Protein AF-A0A0C4EI72-F1 (afdb_monomer_lite)

Radius of gyration: 30.19 Å; chains: 1; bounding box: 66×39×106 Å

pLDDT: mean 81.53, std 19.9, range [31.95, 97.56]

Secondary structure (DSSP, 8-state):
-HHHHHHHHHHHHHHHHHHHHHHHHHHHHHHHSGGGSHHHHHHHHHHHHHHHHHHIIIIIHHHT-S--HHHHHHHHHHHHHHHHHHHHHHHHHHHHHSPP-GGGGG--SPPHHHHHHHHHHHHHTTSHHHHHHHHHHH-TTTTSTT--------SS--------HHHHHHHHHHHHHHHHHHHHHHH----HHHHTT---HHHHHHHHHHHHHHHHHHHHHHHHTSHHHHHH-HHHHHHHHHHHHHHHHHHHGGGHHHHHHHHTT-SSS---SS-TTT---SSTTHHHHHHHHHHHHHHHHHHHHHHHHHHHHS---TT-HHHHHHHHHHHHHHHHHHH-SHHHHHHHTTT--THHHHHHH-

Foldseek 3Di:
DVVVLQVLLVVCVVVLVVVLVVLVVVLVVCLVPVLVCVLVLVVLLVVLVVCQVVCVVPPCVSNVHPDRSSVVSNVSSLVSNLVCLLVLLVVLLVLLVDFDDDPRLLALAADPNLVSLLVVLLSCLVPVVVNLVSDVVCDAPNSHPPPPPDPPPDDDDDPDDDQRSSLVSNVSSVVSNLSSLLSHLVNHFFDPVLNVLADDPLLRSLSSLLSQLNSLVVSQVSCVVGSVCVRNDPVVNVVSVVSNVVSLVSNCSLCVQLLCLLVVPPDDDDDPDDDLVPPPDPDDCPVVSVVSVVVSVVSNVSSVVSNLSSCLSHARDPPCVVVVVVSVVVSCVSNVVSQPDPVSCVVVCVVPVCVVVVVSND

Sequence (362 aa):
PIQIKAIYSQVISASLELLSETGQSVNSVIKRSLSSYIAVAFDTYAAISDQLSRFDEEVRRPAGRKENELGDLLHAFKGSCLRSLPEFIADCKTFGEKQPVGSETSNTMTSEMTIVVVEYLKMLCQHPDMVESLLVILGDGKWIFGAASTPKTSSVGTSNDEAPLLVKYLDDALSTLYAAIEARSKNLKLRSTVASAITSVTARNGVGAIYMLNNFTYIRRELLESAVLDIYGDQLGDQLNKRVRTCKVRYLEIWSPLISALMDAGGEEGKFGLGAVKSALPGQHAGAERRDVKDRFGRFNEAFEEVIQLHQAANLASNDPDLKDQLRDEIERMIMPTCSSPLSAFRIYPKFSFKYLTSRLS

Structure (mmCIF, N/CA/C/O backbone):
data_AF-A0A0C4EI72-F1
#
_entry.id   AF-A0A0C4EI72-F1
#
loop_
_atom_site.group_PDB
_atom_site.id
_atom_site.type_symbol
_atom_site.label_atom_id
_atom_site.label_alt_id
_atom_site.label_comp_id
_atom_site.label_asym_id
_atom_site.label_entity_id
_atom_site.label_seq_id
_atom_site.pdbx_PDB_ins_code
_atom_site.Cartn_x
_atom_site.Cartn_y
_atom_site.Cartn_z
_atom_site.occupancy
_atom_site.B_iso_or_equiv
_atom_site.auth_seq_id
_atom_site.auth_comp_id
_atom_site.auth_asym_id
_atom_site.auth_atom_id
_atom_site.pdbx_PDB_model_num
ATOM 1 N N . PRO A 1 1 ? -31.348 -7.776 49.413 1.00 63.22 1 PRO A N 1
ATOM 2 C CA . PRO A 1 1 ? -31.156 -7.209 48.050 1.00 63.22 1 PRO A CA 1
ATOM 3 C C . PRO A 1 1 ? -30.298 -5.929 48.018 1.00 63.22 1 PRO A C 1
ATOM 5 O O . PRO A 1 1 ? -29.282 -5.916 47.337 1.00 63.22 1 PRO A O 1
ATOM 8 N N . ILE A 1 2 ? -30.658 -4.885 48.781 1.00 69.62 2 ILE A N 1
ATOM 9 C CA . ILE A 1 2 ? -29.946 -3.586 48.782 1.00 69.62 2 ILE A CA 1
ATOM 10 C C . ILE A 1 2 ? -28.507 -3.708 49.320 1.00 69.62 2 ILE A C 1
ATOM 12 O O . ILE A 1 2 ? -27.585 -3.168 48.719 1.00 69.62 2 ILE A O 1
ATOM 16 N N . GLN A 1 3 ? -28.289 -4.485 50.389 1.00 80.00 3 GLN A N 1
ATOM 17 C CA . GLN A 1 3 ? -26.942 -4.728 50.932 1.00 80.00 3 GLN A CA 1
ATOM 18 C C . GLN A 1 3 ? -26.021 -5.485 49.962 1.00 80.00 3 GLN A C 1
ATOM 20 O O . GLN A 1 3 ? -24.866 -5.107 49.820 1.00 80.00 3 GLN A O 1
ATOM 25 N N . ILE A 1 4 ? -26.522 -6.505 49.251 1.00 86.25 4 ILE A N 1
ATOM 26 C CA . ILE A 1 4 ? -25.715 -7.289 48.293 1.00 86.25 4 ILE A CA 1
ATOM 27 C C . ILE A 1 4 ? -25.238 -6.402 47.138 1.00 86.25 4 ILE A C 1
ATOM 29 O O . ILE A 1 4 ? -24.074 -6.453 46.761 1.00 86.25 4 ILE A O 1
ATOM 33 N N . LYS A 1 5 ? -26.122 -5.541 46.626 1.00 90.31 5 LYS A N 1
ATOM 34 C CA . LYS A 1 5 ? -25.808 -4.569 45.575 1.00 90.31 5 LYS A CA 1
ATOM 35 C C . LYS A 1 5 ? -24.719 -3.577 45.997 1.00 90.31 5 LYS A C 1
ATOM 37 O O . LYS A 1 5 ? -23.787 -3.335 45.237 1.00 90.31 5 LYS A O 1
ATOM 42 N N . ALA A 1 6 ? -24.816 -3.042 47.215 1.00 89.19 6 ALA A N 1
ATOM 43 C CA . ALA A 1 6 ? -23.814 -2.130 47.763 1.00 89.19 6 ALA A CA 1
ATOM 44 C C . ALA A 1 6 ? -22.449 -2.816 47.953 1.00 89.19 6 ALA A C 1
ATOM 46 O O . ALA A 1 6 ? -21.430 -2.259 47.554 1.00 89.19 6 ALA A O 1
ATOM 47 N N . ILE A 1 7 ? -22.436 -4.043 48.491 1.00 92.69 7 ILE A N 1
ATOM 48 C CA . ILE A 1 7 ? -21.209 -4.835 48.666 1.00 92.69 7 ILE A CA 1
ATOM 49 C C . ILE A 1 7 ? -20.570 -5.141 47.308 1.00 92.69 7 ILE A C 1
ATOM 51 O O . ILE A 1 7 ? -19.381 -4.900 47.131 1.00 92.69 7 ILE A O 1
ATOM 55 N N . TYR A 1 8 ? -21.354 -5.615 46.334 1.00 93.38 8 TYR A N 1
ATOM 56 C CA . TYR A 1 8 ? -20.854 -5.903 44.989 1.00 93.38 8 TYR A CA 1
ATOM 57 C C . TYR A 1 8 ? -20.246 -4.657 44.339 1.00 93.38 8 TYR A C 1
ATOM 59 O O . TYR A 1 8 ? -19.106 -4.707 43.884 1.00 93.38 8 TYR A O 1
ATOM 67 N N . SER A 1 9 ? -20.950 -3.518 44.389 1.00 93.44 9 SER A N 1
ATOM 68 C CA . SER A 1 9 ? -20.426 -2.248 43.880 1.00 93.44 9 SER A CA 1
ATOM 69 C C . SER A 1 9 ? -19.122 -1.836 44.562 1.00 93.44 9 SER A C 1
ATOM 71 O O . SER A 1 9 ? -18.260 -1.284 43.893 1.00 93.44 9 SER A O 1
ATOM 73 N N . GLN A 1 10 ? -18.968 -2.064 45.867 1.00 93.81 10 GLN A N 1
ATOM 74 C CA . GLN A 1 10 ? -17.748 -1.707 46.591 1.00 93.81 10 GLN A CA 1
ATOM 75 C C . GLN A 1 10 ? -16.566 -2.609 46.211 1.00 93.81 10 GLN A C 1
ATOM 77 O O . GLN A 1 10 ? -15.451 -2.114 46.066 1.00 93.81 10 GLN A O 1
ATOM 82 N N . VAL A 1 11 ? -16.810 -3.909 46.019 1.00 94.88 11 VAL A N 1
ATOM 83 C CA . VAL A 1 11 ? -15.776 -4.893 45.656 1.00 94.88 11 VAL A CA 1
ATOM 84 C C . VAL A 1 11 ? -15.207 -4.624 44.263 1.00 94.88 11 VAL A C 1
ATOM 86 O O . VAL A 1 11 ? -13.996 -4.710 44.079 1.00 94.88 11 VAL A O 1
ATOM 89 N N . ILE A 1 12 ? -16.052 -4.275 43.289 1.00 95.12 12 ILE A N 1
ATOM 90 C CA . ILE A 1 12 ? -15.605 -4.093 41.899 1.00 95.12 12 ILE A CA 1
ATOM 91 C C . ILE A 1 12 ? -14.945 -2.732 41.631 1.00 95.12 12 ILE A C 1
ATOM 93 O O . ILE A 1 12 ? -14.213 -2.615 40.652 1.00 95.12 12 ILE A O 1
ATOM 97 N N . SER A 1 13 ? -15.177 -1.709 42.468 1.00 93.44 13 SER A N 1
ATOM 98 C CA . SER A 1 13 ? -14.735 -0.327 42.201 1.00 93.44 13 SER A CA 1
ATOM 99 C C . SER A 1 13 ? -13.238 -0.212 41.907 1.00 93.44 13 SER A C 1
ATOM 101 O O . SER A 1 13 ? -12.870 0.373 40.896 1.00 93.44 13 SER A O 1
ATOM 103 N N . ALA A 1 14 ? -12.379 -0.811 42.739 1.00 94.75 14 ALA A N 1
ATOM 104 C CA . ALA A 1 14 ? -10.926 -0.722 42.559 1.00 94.75 14 ALA A CA 1
ATOM 105 C C . ALA A 1 14 ? -10.455 -1.389 41.253 1.00 94.75 14 ALA A C 1
ATOM 107 O O . ALA A 1 14 ? -9.531 -0.915 40.598 1.00 94.75 14 ALA A O 1
ATOM 108 N N . SER A 1 15 ? -11.108 -2.480 40.842 1.00 95.31 15 SER A N 1
ATOM 109 C CA . SER A 1 15 ? -10.803 -3.151 39.576 1.00 95.31 15 SER A CA 1
ATOM 110 C C . SER A 1 15 ? -11.253 -2.329 38.364 1.00 95.31 15 SER A C 1
ATOM 112 O O . SER A 1 15 ? -10.548 -2.306 37.358 1.00 95.31 15 SER A O 1
ATOM 114 N N . LEU A 1 16 ? -12.396 -1.640 38.456 1.00 95.12 16 LEU A N 1
ATOM 115 C CA . LEU A 1 16 ? -12.892 -0.751 37.397 1.00 95.12 16 LEU A CA 1
ATOM 116 C C . LEU A 1 16 ? -12.039 0.514 37.246 1.00 95.12 16 LEU A C 1
ATOM 118 O O . LEU A 1 16 ? -11.793 0.959 36.124 1.00 95.12 16 LEU A O 1
ATOM 122 N N . GLU A 1 17 ? -11.556 1.065 38.358 1.00 95.56 17 GLU A N 1
ATOM 123 C CA . GLU A 1 17 ? -10.618 2.189 38.358 1.00 95.56 17 GLU A CA 1
ATOM 124 C C . GLU A 1 17 ? -9.307 1.793 37.669 1.00 95.56 17 GLU A C 1
ATOM 126 O O . GLU A 1 17 ? -8.912 2.430 36.693 1.00 95.56 17 GLU A O 1
ATOM 131 N N . LEU A 1 18 ? -8.714 0.658 38.059 1.00 96.88 18 LEU A N 1
ATOM 132 C CA . LEU A 1 18 ? -7.501 0.136 37.425 1.00 96.88 18 LEU A CA 1
ATOM 133 C C . LEU A 1 18 ? -7.687 -0.130 35.921 1.00 96.88 18 LEU A C 1
ATOM 135 O O . LEU A 1 18 ? -6.802 0.186 35.120 1.00 96.88 18 LEU A O 1
ATOM 139 N N . LEU A 1 19 ? -8.831 -0.701 35.522 1.00 95.62 19 LEU A N 1
ATOM 140 C CA . LEU A 1 19 ? -9.180 -0.915 34.114 1.00 95.62 19 LEU A CA 1
ATOM 141 C C . LEU A 1 19 ? -9.213 0.413 33.346 1.00 95.62 19 LEU A C 1
ATOM 143 O O . LEU A 1 19 ? -8.636 0.512 32.261 1.00 95.62 19 LEU A O 1
ATOM 147 N N . SER A 1 20 ? -9.854 1.433 33.918 1.00 95.88 20 SER A N 1
ATOM 148 C CA . SER A 1 20 ? -9.980 2.758 33.304 1.00 95.88 20 SER A CA 1
ATOM 149 C C . SER A 1 20 ? -8.624 3.437 33.153 1.00 95.88 20 SER A C 1
ATOM 151 O O . SER A 1 20 ? -8.284 3.896 32.062 1.00 95.88 20 SER A O 1
ATOM 153 N N . GLU A 1 21 ? -7.818 3.460 34.215 1.00 97.56 21 GLU A N 1
ATOM 154 C CA . GLU A 1 21 ? -6.479 4.055 34.204 1.00 97.56 21 GLU A CA 1
ATOM 155 C C . GLU A 1 21 ? -5.568 3.371 33.181 1.00 97.56 21 GLU A C 1
ATOM 157 O O . GLU A 1 21 ? -4.918 4.034 32.367 1.00 97.56 21 GLU A O 1
ATOM 162 N N . THR A 1 22 ? -5.571 2.035 33.167 1.00 97.00 22 THR A N 1
ATOM 163 C CA . THR A 1 22 ? -4.763 1.251 32.229 1.00 97.00 22 THR A CA 1
ATOM 164 C C . THR A 1 22 ? -5.207 1.500 30.791 1.00 97.00 22 THR A C 1
ATOM 166 O O . THR A 1 22 ? -4.376 1.803 29.934 1.00 97.00 22 THR A O 1
ATOM 169 N N . GLY A 1 23 ? -6.513 1.442 30.516 1.00 96.44 23 GLY A N 1
ATOM 170 C CA . GLY A 1 23 ? -7.059 1.669 29.180 1.00 96.44 23 GLY A CA 1
ATOM 171 C C . GLY A 1 23 ? -6.778 3.080 28.652 1.00 96.44 23 GLY A C 1
ATOM 172 O O . GLY A 1 23 ? -6.384 3.242 27.494 1.00 96.44 23 GLY A O 1
ATOM 173 N N . GLN A 1 24 ? -6.895 4.108 29.498 1.00 97.00 24 GLN A N 1
ATOM 174 C CA . GLN A 1 24 ? -6.555 5.485 29.121 1.00 97.00 24 GLN A CA 1
ATOM 175 C C . GLN A 1 24 ? -5.051 5.670 28.891 1.00 97.00 24 GLN A C 1
ATOM 177 O O . GLN A 1 24 ? -4.656 6.382 27.962 1.00 97.00 24 GLN A O 1
ATOM 182 N N . SER A 1 25 ? -4.206 5.013 29.690 1.00 97.06 25 SER A N 1
ATOM 183 C CA . SER A 1 25 ? -2.752 5.012 29.503 1.00 97.06 25 SER A CA 1
ATOM 184 C C . SER A 1 25 ? -2.364 4.379 28.163 1.00 97.06 25 SER A C 1
ATOM 186 O O . SER A 1 25 ? -1.662 5.006 27.364 1.00 97.06 25 SER A O 1
ATOM 188 N N . VAL A 1 26 ? -2.914 3.200 27.845 1.00 96.44 26 VAL A N 1
ATOM 189 C CA . VAL A 1 26 ? -2.708 2.521 26.553 1.00 96.44 26 VAL A CA 1
ATOM 190 C C . VAL A 1 26 ? -3.162 3.408 25.395 1.00 96.44 26 VAL A C 1
ATOM 192 O O . VAL A 1 26 ? -2.388 3.664 24.472 1.00 96.44 26 VAL A O 1
ATOM 195 N N . ASN A 1 27 ? -4.376 3.963 25.457 1.00 96.62 27 ASN A N 1
ATOM 196 C CA . ASN A 1 27 ? -4.874 4.847 24.405 1.00 96.62 27 ASN A CA 1
ATOM 197 C C . ASN A 1 27 ? -4.012 6.117 24.254 1.00 96.62 27 ASN A C 1
ATOM 199 O O . ASN A 1 27 ? -3.856 6.638 23.152 1.00 96.62 27 ASN A O 1
ATOM 203 N N . SER A 1 28 ? -3.414 6.616 25.338 1.00 96.62 28 SER A N 1
ATOM 204 C CA . SER A 1 28 ? -2.495 7.760 25.291 1.00 96.62 28 SER A CA 1
ATOM 205 C C . SER A 1 28 ? -1.182 7.430 24.577 1.00 96.62 28 SER A C 1
ATOM 207 O O . SER A 1 28 ? -0.671 8.267 23.830 1.00 96.62 28 SER A O 1
ATOM 209 N N . VAL A 1 29 ? -0.654 6.213 24.755 1.00 96.19 29 VAL A N 1
ATOM 210 C CA . VAL A 1 29 ? 0.512 5.719 24.001 1.00 96.19 29 VAL A CA 1
ATOM 211 C C . VAL A 1 29 ? 0.168 5.587 22.518 1.00 96.19 29 VAL A C 1
ATOM 213 O O . VAL A 1 29 ? 0.905 6.102 21.679 1.00 96.19 29 VAL A O 1
ATOM 216 N N . ILE A 1 30 ? -0.990 4.998 22.200 1.00 94.88 30 ILE A N 1
ATOM 217 C CA . ILE A 1 30 ? -1.482 4.868 20.821 1.00 94.88 30 ILE A CA 1
ATOM 218 C C . ILE A 1 30 ? -1.600 6.241 20.159 1.00 94.88 30 ILE A C 1
ATOM 220 O O . ILE A 1 30 ? -1.058 6.456 19.083 1.00 94.88 30 ILE A O 1
ATOM 224 N N . LYS A 1 31 ? -2.240 7.213 20.818 1.00 94.00 31 LYS A N 1
ATOM 225 C CA . LYS A 1 31 ? -2.406 8.575 20.283 1.00 94.00 31 LYS A CA 1
ATOM 226 C C . LYS A 1 31 ? -1.080 9.265 19.958 1.00 94.00 31 LYS A C 1
ATOM 228 O O . LYS A 1 31 ? -1.050 10.091 19.053 1.00 94.00 31 LYS A O 1
ATOM 233 N N . ARG A 1 32 ? -0.003 8.955 20.686 1.00 93.19 32 ARG A N 1
ATOM 234 C CA . ARG A 1 32 ? 1.326 9.545 20.461 1.00 93.19 32 ARG A CA 1
ATOM 235 C C . ARG A 1 32 ? 2.029 8.971 19.229 1.00 93.19 32 ARG A C 1
ATOM 237 O O . ARG A 1 32 ? 2.873 9.646 18.647 1.00 93.19 32 ARG A O 1
ATOM 244 N N . SER A 1 33 ? 1.710 7.738 18.848 1.00 89.38 33 SER A N 1
ATOM 245 C CA . SER A 1 33 ? 2.351 7.029 17.736 1.00 89.38 33 SER A CA 1
ATOM 246 C C . SER A 1 33 ? 1.322 6.181 16.995 1.00 89.38 33 SER A C 1
ATOM 248 O O . SER A 1 33 ? 1.415 4.955 16.951 1.00 89.38 33 SER A O 1
ATOM 250 N N . LEU A 1 34 ? 0.307 6.858 16.449 1.00 87.12 34 LEU A N 1
ATOM 251 C CA . LEU A 1 34 ? -0.902 6.213 15.942 1.00 87.12 34 LEU A CA 1
ATOM 252 C C . LEU A 1 34 ? -0.605 5.223 14.820 1.00 87.12 34 LEU A C 1
ATOM 254 O O . LEU A 1 34 ? -1.074 4.096 14.887 1.00 87.12 34 LEU A O 1
ATOM 258 N N . SER A 1 35 ? 0.231 5.601 13.854 1.00 82.81 35 SER A N 1
ATOM 259 C CA . SER A 1 35 ? 0.625 4.737 12.735 1.00 82.81 35 SER A CA 1
ATOM 260 C C . SER A 1 35 ? 1.327 3.448 13.176 1.00 82.81 35 SER A C 1
ATOM 262 O O . SER A 1 35 ? 1.166 2.418 12.530 1.00 82.81 35 SER A O 1
ATOM 264 N N . SER A 1 36 ? 2.054 3.466 14.298 1.00 87.12 36 SER A N 1
ATOM 265 C CA . SER A 1 36 ? 2.764 2.291 14.824 1.00 87.12 36 SER A CA 1
ATOM 266 C C . SER A 1 36 ? 1.874 1.355 15.642 1.00 87.12 36 SER A C 1
ATOM 268 O O . SER A 1 36 ? 2.161 0.166 15.730 1.00 87.12 36 SER A O 1
ATOM 270 N N . TYR A 1 37 ? 0.806 1.879 16.249 1.00 90.62 37 TYR A N 1
ATOM 271 C CA . TYR A 1 37 ? -0.080 1.118 17.138 1.00 90.62 37 TYR A CA 1
ATOM 272 C C . TYR A 1 37 ? -1.526 1.062 16.638 1.00 90.62 37 TYR A C 1
ATOM 274 O O . TYR A 1 37 ? -2.446 0.799 17.411 1.00 90.62 37 TYR A O 1
ATOM 282 N N . ILE A 1 38 ? -1.734 1.309 15.344 1.00 90.88 38 ILE A N 1
ATOM 283 C CA . ILE A 1 38 ? -3.061 1.370 14.734 1.00 90.88 38 ILE A CA 1
ATOM 284 C C . ILE A 1 38 ? -3.798 0.037 14.867 1.00 90.88 38 ILE A C 1
ATOM 286 O O . ILE A 1 38 ? -4.928 0.031 15.337 1.00 90.88 38 ILE A O 1
ATOM 290 N N . ALA A 1 39 ? -3.136 -1.089 14.580 1.00 89.94 39 ALA A N 1
ATOM 291 C CA . ALA A 1 39 ? -3.724 -2.422 14.724 1.00 89.94 39 ALA A CA 1
ATOM 292 C C . ALA A 1 39 ? -4.209 -2.666 16.162 1.00 89.94 39 ALA A C 1
ATOM 294 O O . ALA A 1 39 ? -5.368 -2.993 16.379 1.00 89.94 39 ALA A O 1
ATOM 295 N N . VAL A 1 40 ? -3.372 -2.339 17.156 1.00 92.56 40 VAL A N 1
ATOM 296 C CA . VAL A 1 40 ? -3.733 -2.447 18.579 1.00 92.56 40 VAL A CA 1
ATOM 297 C C . VAL A 1 40 ? -4.956 -1.590 18.917 1.00 92.56 40 VAL A C 1
ATOM 299 O O . VAL A 1 40 ? -5.783 -1.995 19.732 1.00 92.56 40 VAL A O 1
ATOM 302 N N . ALA A 1 41 ? -5.098 -0.411 18.304 1.00 94.06 41 ALA A N 1
ATOM 303 C CA . ALA A 1 41 ? -6.255 0.455 18.513 1.00 94.06 41 ALA A CA 1
ATOM 304 C C . ALA A 1 41 ? -7.557 -0.192 18.016 1.00 94.06 41 ALA A C 1
ATOM 306 O O . ALA A 1 41 ? -8.549 -0.167 18.746 1.00 94.06 41 ALA A O 1
ATOM 307 N N . PHE A 1 42 ? -7.538 -0.773 16.811 1.00 94.31 42 PHE A N 1
ATOM 308 C CA . PHE A 1 42 ? -8.688 -1.454 16.210 1.00 94.31 42 PHE A CA 1
ATOM 309 C C . PHE A 1 42 ? -9.029 -2.745 16.962 1.00 94.31 42 PHE A C 1
ATOM 311 O O . PHE A 1 42 ? -10.183 -2.912 17.349 1.00 94.31 42 PHE A O 1
ATOM 318 N N . ASP A 1 43 ? -8.037 -3.581 17.278 1.00 93.12 43 ASP A N 1
ATOM 319 C CA . ASP A 1 43 ? -8.231 -4.823 18.039 1.00 93.12 43 ASP A CA 1
ATOM 320 C C . ASP A 1 43 ? -8.814 -4.542 19.429 1.00 93.12 43 ASP A C 1
ATOM 322 O O . ASP A 1 43 ? -9.747 -5.205 19.881 1.00 93.12 43 ASP A O 1
ATOM 326 N N . THR A 1 44 ? -8.301 -3.511 20.114 1.00 94.31 44 THR A N 1
ATOM 327 C CA . THR A 1 44 ? -8.809 -3.119 21.436 1.00 94.31 44 THR A CA 1
ATOM 328 C C . THR A 1 44 ? -10.222 -2.547 21.336 1.00 94.31 44 THR A C 1
ATOM 330 O O . THR A 1 44 ? -11.065 -2.847 22.180 1.00 94.31 44 THR A O 1
ATOM 333 N N . TYR A 1 45 ? -10.514 -1.740 20.311 1.00 95.75 45 TYR A N 1
ATOM 334 C CA . TYR A 1 45 ? -11.859 -1.217 20.073 1.00 95.75 45 TYR A CA 1
ATOM 335 C C . TYR A 1 45 ? -12.865 -2.348 19.806 1.00 95.75 45 TYR A C 1
ATOM 337 O O . TYR A 1 45 ? -13.924 -2.364 20.437 1.00 95.75 45 TYR A O 1
ATOM 345 N N . ALA A 1 46 ? -12.508 -3.317 18.957 1.00 93.12 46 ALA A N 1
ATOM 346 C CA . ALA A 1 46 ? -13.315 -4.501 18.670 1.00 93.12 46 ALA A CA 1
ATOM 347 C C . ALA A 1 46 ? -13.567 -5.325 19.943 1.00 93.12 46 ALA A C 1
ATOM 349 O O . ALA A 1 46 ? -14.716 -5.564 20.315 1.00 93.12 46 ALA A O 1
ATOM 350 N N . ALA A 1 47 ? -12.505 -5.658 20.683 1.00 93.69 47 ALA A N 1
ATOM 351 C CA . ALA A 1 47 ? -12.601 -6.449 21.907 1.00 93.69 47 ALA A CA 1
ATOM 352 C C . ALA A 1 47 ? -13.472 -5.780 22.984 1.00 93.69 47 ALA A C 1
ATOM 354 O O . ALA A 1 47 ? -14.268 -6.447 23.644 1.00 93.69 47 ALA A O 1
ATOM 355 N N . ILE A 1 48 ? -13.352 -4.459 23.167 1.00 95.00 48 ILE A N 1
ATOM 356 C CA . ILE A 1 48 ? -14.198 -3.708 24.106 1.00 95.00 48 ILE A CA 1
ATOM 357 C C . ILE A 1 48 ? -15.656 -3.693 23.627 1.00 95.00 48 ILE A C 1
ATOM 359 O O . ILE A 1 48 ? -16.565 -3.854 24.444 1.00 95.00 48 ILE A O 1
ATOM 363 N N . SER A 1 49 ? -15.885 -3.506 22.323 1.00 94.25 49 SER A N 1
ATOM 364 C CA . SER A 1 49 ? -17.226 -3.471 21.730 1.00 94.25 49 SER A CA 1
ATOM 365 C C . SER A 1 49 ? -17.985 -4.777 21.975 1.00 94.25 49 SER A C 1
ATOM 367 O O . SER A 1 49 ? -19.132 -4.745 22.424 1.00 94.25 49 SER A O 1
ATOM 369 N N . ASP A 1 50 ? -17.321 -5.917 21.783 1.00 94.12 50 ASP A N 1
ATOM 370 C CA . ASP A 1 50 ? -17.914 -7.248 21.961 1.00 94.12 50 ASP A CA 1
ATOM 371 C C . ASP A 1 50 ? -18.291 -7.552 23.417 1.00 94.12 50 ASP A C 1
ATOM 373 O O . ASP A 1 50 ? -19.243 -8.286 23.685 1.00 94.12 50 ASP A O 1
ATOM 377 N N . GLN A 1 51 ? -17.567 -6.977 24.382 1.00 95.25 51 GLN A N 1
ATOM 378 C CA . GLN A 1 51 ? -17.826 -7.187 25.810 1.00 95.25 51 GLN A CA 1
ATOM 379 C C . GLN A 1 51 ? -18.812 -6.174 26.409 1.00 95.25 51 GLN A C 1
ATOM 381 O O . GLN A 1 51 ? -19.213 -6.324 27.565 1.00 95.25 51 GLN A O 1
ATOM 386 N N . LEU A 1 52 ? -19.225 -5.149 25.655 1.00 94.38 52 LEU A N 1
ATOM 387 C CA . LEU A 1 52 ? -19.996 -4.025 26.189 1.00 94.38 52 LEU A CA 1
ATOM 388 C C . LEU A 1 52 ? -21.364 -4.450 26.749 1.00 94.38 52 LEU A C 1
ATOM 390 O O . LEU A 1 52 ? -21.758 -4.001 27.826 1.00 94.38 52 LEU A O 1
ATOM 394 N N . SER A 1 53 ? -22.079 -5.328 26.039 1.00 95.25 53 SER A N 1
ATOM 395 C CA . SER A 1 53 ? -23.394 -5.835 26.464 1.00 95.25 53 SER A CA 1
ATOM 396 C C . SER A 1 53 ? -23.288 -6.639 27.759 1.00 95.25 53 SER A C 1
ATOM 398 O O . SER A 1 53 ? -24.016 -6.389 28.720 1.00 95.25 53 SER A O 1
ATOM 400 N N . ARG A 1 54 ? -22.313 -7.547 27.813 1.00 95.88 54 ARG A N 1
ATOM 401 C CA . ARG A 1 54 ? -22.049 -8.397 28.968 1.00 95.88 54 ARG A CA 1
ATOM 402 C C . ARG A 1 54 ? -21.611 -7.587 30.186 1.00 95.88 54 ARG A C 1
ATOM 404 O O . ARG A 1 54 ? -22.090 -7.831 31.289 1.00 95.88 54 ARG A O 1
ATOM 411 N N . PHE A 1 55 ? -20.758 -6.582 29.994 1.00 95.88 55 PHE A N 1
ATOM 412 C CA . PHE A 1 55 ? -20.376 -5.650 31.056 1.00 95.88 55 PHE A CA 1
ATOM 413 C C . PHE A 1 55 ? -21.588 -4.893 31.614 1.00 95.88 55 PHE A C 1
ATOM 415 O O . PHE A 1 55 ? -21.719 -4.728 32.830 1.00 95.88 55 PHE A O 1
ATOM 422 N N . ASP A 1 56 ? -22.506 -4.462 30.746 1.00 94.69 56 ASP A N 1
ATOM 423 C CA . ASP A 1 56 ? -23.718 -3.774 31.177 1.00 94.69 56 ASP A CA 1
ATOM 424 C C . ASP A 1 56 ? -24.613 -4.672 32.052 1.00 94.69 56 ASP A C 1
ATOM 426 O O . ASP A 1 56 ? -25.087 -4.251 33.112 1.00 94.69 56 ASP A O 1
ATOM 430 N N . GLU A 1 57 ? -24.815 -5.919 31.630 1.00 95.31 57 GLU A N 1
ATOM 431 C CA . GLU A 1 57 ? -25.697 -6.883 32.295 1.00 95.31 57 GLU A CA 1
ATOM 432 C C . GLU A 1 57 ? -25.107 -7.493 33.567 1.00 95.31 57 GLU A C 1
ATOM 434 O O . GLU A 1 57 ? -25.833 -7.649 34.549 1.00 95.31 57 GLU A O 1
ATOM 439 N N . GLU A 1 58 ? -23.813 -7.816 33.569 1.00 94.12 58 GLU A N 1
ATOM 440 C CA . GLU A 1 58 ? -23.162 -8.541 34.665 1.00 94.12 58 GLU A CA 1
ATOM 441 C C . GLU A 1 58 ? -22.494 -7.611 35.685 1.00 94.12 58 GLU A C 1
ATOM 443 O O . GLU A 1 58 ? -22.400 -7.970 36.857 1.00 94.12 58 GLU A O 1
ATOM 448 N N . VAL A 1 59 ? -22.066 -6.411 35.277 1.00 94.12 59 VAL A N 1
ATOM 449 C CA . VAL A 1 59 ? -21.259 -5.517 36.124 1.00 94.12 59 VAL A CA 1
ATOM 450 C C . VAL A 1 59 ? -22.007 -4.225 36.448 1.00 94.12 59 VAL A C 1
ATOM 452 O O . VAL A 1 59 ? -22.319 -3.963 37.615 1.00 94.12 59 VAL A O 1
ATOM 455 N N . ARG A 1 60 ? -22.358 -3.421 35.434 1.00 93.75 60 ARG A N 1
ATOM 456 C CA . ARG A 1 60 ? -22.901 -2.065 35.641 1.00 93.75 60 ARG A CA 1
ATOM 457 C C . ARG A 1 60 ? -24.288 -2.075 36.286 1.00 93.75 60 ARG A C 1
ATOM 459 O O . ARG A 1 60 ? -24.487 -1.461 37.343 1.00 93.75 60 ARG A O 1
ATOM 466 N N . ARG A 1 61 ? -25.259 -2.773 35.679 1.00 92.88 61 ARG A N 1
ATOM 467 C CA . ARG A 1 61 ? -26.646 -2.827 36.183 1.00 92.88 61 ARG A CA 1
ATOM 468 C C . ARG A 1 61 ? -26.740 -3.504 37.559 1.00 92.88 61 ARG A C 1
ATOM 470 O O . ARG A 1 61 ? -27.402 -2.921 38.428 1.00 92.88 61 ARG A O 1
ATOM 477 N N . PRO A 1 62 ? -26.075 -4.651 37.824 1.00 92.62 62 PRO A N 1
ATOM 478 C CA . PRO A 1 62 ? -26.128 -5.301 39.134 1.00 92.62 62 PRO A CA 1
ATOM 479 C C . PRO A 1 62 ? -25.497 -4.465 40.246 1.00 92.62 62 PRO A C 1
ATOM 481 O O . PRO A 1 62 ? -26.061 -4.404 41.338 1.00 92.62 62 PRO A O 1
ATOM 484 N N . ALA A 1 63 ? -24.404 -3.744 39.968 1.00 92.12 63 ALA A N 1
ATOM 485 C CA . ALA A 1 63 ? -23.813 -2.793 40.912 1.00 92.12 63 ALA A CA 1
ATOM 486 C C . ALA A 1 63 ? -24.666 -1.524 41.100 1.00 92.12 63 ALA A C 1
ATOM 488 O O . ALA A 1 63 ? -24.569 -0.842 42.117 1.00 92.12 63 ALA A O 1
ATOM 489 N N . GLY A 1 64 ? -25.555 -1.211 40.150 1.00 90.19 64 GLY A N 1
ATOM 490 C CA . GLY A 1 64 ? -26.342 0.027 40.136 1.00 90.19 64 GLY A CA 1
ATOM 491 C C . GLY A 1 64 ? -25.516 1.278 39.927 1.00 90.19 64 GLY A C 1
ATOM 492 O O . GLY A 1 64 ? -25.933 2.349 40.371 1.00 90.19 64 GLY A O 1
ATOM 493 N N . ARG A 1 65 ? -24.360 1.129 39.285 1.00 89.50 65 ARG A N 1
ATOM 494 C CA . ARG A 1 65 ? -23.506 2.245 38.906 1.00 89.50 65 ARG A CA 1
ATOM 495 C C . ARG A 1 65 ? -24.136 2.972 37.720 1.00 89.50 65 ARG A C 1
ATOM 497 O O . ARG A 1 65 ? -24.770 2.362 36.858 1.00 89.50 65 ARG A O 1
ATOM 504 N N . LYS A 1 66 ? -23.987 4.296 37.704 1.00 89.12 66 LYS A N 1
ATOM 505 C CA . LYS A 1 66 ? -24.355 5.126 36.546 1.00 89.12 66 LYS A CA 1
ATOM 506 C C . LYS A 1 66 ? -23.211 5.214 35.542 1.00 89.12 66 LYS A C 1
ATOM 508 O O . LYS A 1 66 ? -23.476 5.243 34.344 1.00 89.12 66 LYS A O 1
ATOM 513 N N . GLU A 1 67 ? -21.985 5.247 36.056 1.00 91.50 67 GLU A N 1
ATOM 514 C CA . GLU A 1 67 ? -20.735 5.246 35.297 1.00 91.50 67 GLU A CA 1
ATOM 515 C C . GLU A 1 67 ? -20.649 4.008 34.397 1.00 91.50 67 GLU A C 1
ATOM 517 O O . GLU A 1 67 ? -21.137 2.932 34.753 1.00 91.50 67 GLU A O 1
ATOM 522 N N . ASN A 1 68 ? -20.092 4.198 33.202 1.00 92.88 68 ASN A N 1
ATOM 523 C CA . ASN A 1 68 ? -19.863 3.143 32.226 1.00 92.88 68 ASN A CA 1
ATOM 524 C C . ASN A 1 68 ? -18.419 3.239 31.738 1.00 92.88 68 ASN A C 1
ATOM 526 O O . ASN A 1 68 ? -18.148 3.685 30.626 1.00 92.88 68 ASN A O 1
ATOM 530 N N . GLU A 1 69 ? -17.505 2.810 32.596 1.00 94.31 69 GLU A N 1
ATOM 531 C CA . GLU A 1 69 ? -16.061 2.895 32.401 1.00 94.31 69 GLU A CA 1
ATOM 532 C C . GLU A 1 69 ? -15.631 2.224 31.088 1.00 94.31 69 GLU A C 1
ATOM 534 O O . GLU A 1 69 ? -14.832 2.768 30.323 1.00 94.31 69 GLU A O 1
ATOM 539 N N . LEU A 1 70 ? -16.221 1.063 30.778 1.00 95.25 70 LEU A N 1
ATOM 540 C CA . LEU A 1 70 ? -15.949 0.341 29.538 1.00 95.25 70 LEU A CA 1
ATOM 541 C C . LEU A 1 70 ? -16.476 1.097 28.306 1.00 95.25 70 LEU A C 1
ATOM 543 O O . LEU A 1 70 ? -15.807 1.135 27.274 1.00 95.25 70 LEU A O 1
ATOM 547 N N . GLY A 1 71 ? -17.639 1.744 28.416 1.00 96.38 71 GLY A N 1
ATOM 548 C CA . GLY A 1 71 ? -18.183 2.617 27.372 1.00 96.38 71 GLY A CA 1
ATOM 549 C C . GLY A 1 71 ? -17.348 3.879 27.141 1.00 96.38 71 GLY A C 1
ATOM 550 O O . GLY A 1 71 ? -17.147 4.279 25.992 1.00 96.38 71 GLY A O 1
ATOM 551 N N . ASP A 1 72 ? -16.805 4.472 28.203 1.00 96.00 72 ASP A N 1
ATOM 552 C CA . ASP A 1 72 ? -15.915 5.632 28.113 1.00 96.00 72 ASP A CA 1
ATOM 553 C C . ASP A 1 72 ? -14.589 5.260 27.430 1.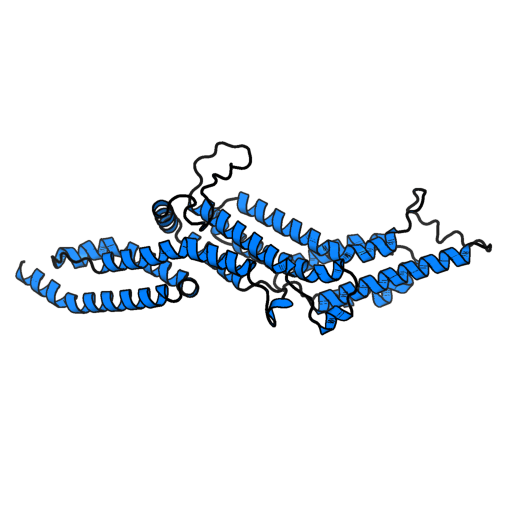00 96.00 72 ASP A C 1
ATOM 555 O O . ASP A 1 72 ? -14.103 5.992 26.559 1.00 96.00 72 ASP A O 1
ATOM 559 N N . LEU A 1 73 ? -14.030 4.087 27.756 1.00 96.88 73 LEU A N 1
ATOM 560 C CA . LEU A 1 73 ? -12.878 3.527 27.048 1.00 96.88 73 LEU A CA 1
ATOM 561 C C . LEU A 1 73 ? -13.207 3.255 25.577 1.00 96.88 73 LEU A C 1
ATOM 563 O O . LEU A 1 73 ? -12.460 3.703 24.706 1.00 96.88 73 LEU A O 1
ATOM 567 N N . LEU A 1 74 ? -14.339 2.608 25.282 1.00 96.88 74 LEU A N 1
ATOM 568 C CA . LEU A 1 74 ? -14.790 2.357 23.910 1.00 96.88 74 LEU A CA 1
ATOM 569 C C . LEU A 1 74 ? -14.826 3.657 23.098 1.00 96.88 74 LEU A C 1
ATOM 571 O O . LEU A 1 74 ? -14.284 3.719 21.994 1.00 96.88 74 LEU A O 1
ATOM 575 N N . HIS A 1 75 ? -15.407 4.721 23.658 1.00 96.62 75 HIS A N 1
ATOM 576 C CA . HIS A 1 75 ? -15.453 6.036 23.023 1.00 96.62 75 HIS A CA 1
ATOM 577 C C . HIS A 1 75 ? -14.048 6.629 22.813 1.00 96.62 75 HIS A C 1
ATOM 579 O O . HIS A 1 75 ? -13.753 7.211 21.764 1.00 96.62 75 HIS A O 1
ATOM 585 N N . ALA A 1 76 ? -13.148 6.456 23.781 1.00 96.56 76 ALA A N 1
ATOM 586 C CA . ALA A 1 76 ? -11.778 6.943 23.690 1.00 96.56 76 ALA A CA 1
ATOM 587 C C . ALA A 1 76 ? -10.964 6.233 22.589 1.00 96.56 76 ALA A C 1
ATOM 589 O O . ALA A 1 76 ? -10.202 6.906 21.886 1.00 96.56 76 ALA A O 1
ATOM 590 N N . PHE A 1 77 ? -11.120 4.914 22.425 1.00 96.75 77 PHE A N 1
ATOM 591 C CA . PHE A 1 77 ? -10.477 4.131 21.358 1.00 96.75 77 PHE A CA 1
ATOM 592 C C . PHE A 1 77 ? -11.123 4.383 19.992 1.00 96.75 77 PHE A C 1
ATOM 594 O O . PHE A 1 77 ? -10.407 4.558 19.005 1.00 96.75 77 PHE A O 1
ATOM 601 N N . LYS A 1 78 ? -12.453 4.537 19.941 1.00 96.56 78 LYS A N 1
ATOM 602 C CA . LYS A 1 78 ? -13.184 4.969 18.740 1.00 96.56 78 LYS A CA 1
ATOM 603 C C . LYS A 1 78 ? -12.615 6.267 18.170 1.00 96.56 78 LYS A C 1
ATOM 605 O O . LYS A 1 78 ? -12.377 6.368 16.971 1.00 96.56 78 LYS A O 1
ATOM 610 N N . GLY A 1 79 ? -12.337 7.248 19.033 1.00 95.38 79 GLY A N 1
ATOM 611 C CA . GLY A 1 79 ? -11.717 8.511 18.627 1.00 95.38 79 GLY A CA 1
ATOM 612 C C . GLY A 1 79 ? -10.294 8.364 18.072 1.00 95.38 79 GLY A C 1
ATOM 613 O O . GLY A 1 79 ? -9.869 9.192 17.269 1.00 95.38 79 GLY A O 1
ATOM 614 N N . SER A 1 80 ? -9.544 7.338 18.482 1.00 95.44 80 SER A N 1
ATOM 615 C CA . SER A 1 80 ? -8.230 7.019 17.904 1.00 95.44 80 SER A CA 1
ATOM 616 C C . SER A 1 80 ? -8.365 6.317 16.552 1.00 95.44 80 SER A C 1
ATOM 618 O O . SER A 1 80 ? -7.689 6.724 15.611 1.00 95.44 80 SER A O 1
ATOM 620 N N . CYS A 1 81 ? -9.297 5.369 16.414 1.00 95.62 81 CYS A N 1
ATOM 621 C CA . CYS A 1 81 ? -9.579 4.698 15.140 1.00 95.62 81 CYS A CA 1
ATOM 622 C C . CYS A 1 81 ? -10.064 5.698 14.074 1.00 95.62 81 CYS A C 1
ATOM 624 O O . CYS A 1 81 ? -9.496 5.759 12.986 1.00 95.62 81 CYS A O 1
ATOM 626 N N . LEU A 1 82 ? -11.029 6.567 14.409 1.00 95.31 82 LEU A N 1
ATOM 627 C CA . LEU A 1 82 ? -11.550 7.596 13.494 1.00 95.31 82 LEU A CA 1
ATOM 628 C C . LEU A 1 82 ? -10.467 8.546 12.982 1.00 95.31 82 LEU A C 1
ATOM 630 O O . LEU A 1 82 ? -10.468 8.906 11.810 1.00 95.31 82 LEU A O 1
ATOM 634 N N . ARG A 1 83 ? -9.544 8.955 13.858 1.00 94.06 83 ARG A N 1
ATOM 635 C CA . ARG A 1 83 ? -8.435 9.845 13.492 1.00 94.06 83 ARG A CA 1
ATOM 636 C C . ARG A 1 83 ? -7.413 9.149 12.597 1.00 94.06 83 ARG A C 1
ATOM 638 O O . ARG A 1 83 ? -6.833 9.780 11.722 1.00 94.06 83 ARG A O 1
ATOM 645 N N . SER A 1 84 ? -7.219 7.852 12.810 1.00 93.75 84 SER A N 1
ATOM 646 C CA . SER A 1 84 ? -6.217 7.070 12.095 1.00 93.75 84 SER A CA 1
ATOM 647 C C . SER A 1 84 ? -6.535 6.892 10.611 1.00 93.75 84 SER A C 1
ATOM 649 O O . SER A 1 84 ? -5.625 6.959 9.793 1.00 93.75 84 SER A O 1
ATOM 651 N N . LEU A 1 85 ? -7.821 6.768 10.254 1.00 94.94 85 LEU A N 1
ATOM 652 C CA . LEU A 1 85 ? -8.274 6.584 8.873 1.00 94.94 85 LEU A CA 1
ATOM 653 C C . LEU A 1 85 ? -7.729 7.675 7.923 1.00 94.94 85 LEU A C 1
ATOM 655 O O . LEU A 1 85 ? -7.089 7.323 6.928 1.00 94.94 85 LEU A O 1
ATOM 659 N N . PRO A 1 86 ? -7.923 8.981 8.192 1.00 94.25 86 PRO A N 1
ATOM 660 C CA . PRO A 1 86 ? -7.387 10.030 7.331 1.00 94.25 86 PRO A CA 1
ATOM 661 C C . PRO A 1 86 ? -5.894 10.320 7.543 1.00 94.25 86 PRO A C 1
ATOM 663 O O . PRO A 1 86 ? -5.201 10.664 6.583 1.00 94.25 86 PRO A O 1
ATOM 666 N N . GLU A 1 87 ? -5.370 10.181 8.768 1.00 92.44 87 GLU A N 1
ATOM 667 C CA . GLU A 1 87 ? -3.936 10.379 9.041 1.00 92.44 87 GLU A CA 1
ATOM 668 C C . GLU A 1 87 ? -3.079 9.377 8.263 1.00 92.44 87 GLU A C 1
ATOM 670 O O . GLU A 1 87 ? -2.066 9.758 7.683 1.00 92.44 87 GLU A O 1
ATOM 675 N N . PHE A 1 88 ? -3.527 8.127 8.150 1.00 92.81 88 PHE A N 1
ATOM 676 C CA . PHE A 1 88 ? -2.798 7.090 7.429 1.00 92.81 88 PHE A CA 1
ATOM 677 C C . PHE A 1 88 ? -2.641 7.400 5.930 1.00 92.81 88 PHE A C 1
ATOM 679 O O . PHE A 1 88 ? -1.560 7.243 5.357 1.00 92.81 88 PHE A O 1
ATOM 686 N N . ILE A 1 89 ? -3.697 7.914 5.289 1.00 94.62 89 ILE A N 1
ATOM 687 C CA . ILE A 1 89 ? -3.636 8.362 3.888 1.00 94.62 89 ILE A CA 1
ATOM 688 C C . ILE A 1 89 ? -2.692 9.567 3.752 1.00 94.62 89 ILE A C 1
ATOM 690 O O . ILE A 1 89 ? -1.895 9.632 2.811 1.00 94.62 89 ILE A O 1
ATOM 694 N N . ALA A 1 90 ? -2.740 10.511 4.695 1.00 93.31 90 ALA A N 1
ATOM 695 C CA . ALA A 1 90 ? -1.850 11.670 4.698 1.00 93.31 90 ALA A CA 1
ATOM 696 C C . ALA A 1 90 ? -0.371 11.276 4.874 1.00 93.31 90 ALA A C 1
ATOM 698 O O . ALA A 1 90 ? 0.494 11.817 4.177 1.00 93.31 90 ALA A O 1
ATOM 699 N N . ASP A 1 91 ? -0.076 10.304 5.737 1.00 92.25 91 ASP A N 1
ATOM 700 C CA . ASP A 1 91 ? 1.267 9.750 5.933 1.00 92.25 91 ASP A CA 1
ATOM 701 C C . ASP A 1 91 ? 1.778 9.067 4.659 1.00 92.25 91 ASP A C 1
ATOM 703 O O . ASP A 1 91 ? 2.914 9.305 4.233 1.00 92.25 91 ASP A O 1
ATOM 707 N N . CYS A 1 92 ? 0.923 8.285 3.995 1.00 94.12 92 CYS A N 1
ATOM 708 C CA . CYS A 1 92 ? 1.237 7.644 2.720 1.00 94.12 92 CYS A CA 1
ATOM 709 C C . CYS A 1 92 ? 1.551 8.678 1.622 1.00 94.12 92 CYS A C 1
ATOM 711 O O . CYS A 1 92 ? 2.557 8.575 0.913 1.00 94.12 92 CYS A O 1
ATOM 713 N N . LYS A 1 93 ? 0.743 9.739 1.526 1.00 94.12 93 LYS A N 1
ATOM 714 C CA . LYS A 1 93 ? 0.989 10.853 0.602 1.00 94.12 93 LYS A CA 1
ATOM 715 C C . LYS A 1 93 ? 2.314 11.556 0.906 1.00 94.12 93 LYS A C 1
ATOM 717 O O . LYS A 1 93 ? 3.130 11.762 0.007 1.00 94.12 93 LYS A O 1
ATOM 722 N N . THR A 1 94 ? 2.561 11.857 2.179 1.00 93.62 94 THR A N 1
ATOM 723 C CA . THR A 1 94 ? 3.798 12.495 2.651 1.00 93.62 94 THR A CA 1
ATOM 724 C C . THR A 1 94 ? 5.024 11.636 2.340 1.00 93.62 94 THR A C 1
ATOM 726 O O . THR A 1 94 ? 6.084 12.160 1.993 1.00 93.62 94 THR A O 1
ATOM 729 N N . PHE A 1 95 ? 4.906 10.307 2.426 1.00 93.62 95 PHE A N 1
ATOM 730 C CA . PHE A 1 95 ? 5.965 9.396 2.002 1.00 93.62 95 PHE A CA 1
ATOM 731 C C . PHE A 1 95 ? 6.332 9.607 0.530 1.00 93.62 95 PHE A C 1
ATOM 733 O O . PHE A 1 95 ? 7.524 9.679 0.234 1.00 93.62 95 PHE A O 1
ATOM 740 N N . GLY A 1 96 ? 5.351 9.778 -0.358 1.00 92.69 96 GLY A N 1
ATOM 741 C CA . GLY A 1 96 ? 5.569 10.060 -1.780 1.00 92.69 96 GLY A CA 1
ATOM 742 C C . GLY A 1 96 ? 6.272 11.392 -2.064 1.00 92.69 96 GLY A C 1
ATOM 743 O O . GLY A 1 96 ? 7.101 11.471 -2.968 1.00 92.69 96 GLY A O 1
ATOM 744 N N . GLU A 1 97 ? 5.957 12.428 -1.285 1.00 92.00 97 GLU A N 1
ATOM 745 C CA . GLU A 1 97 ? 6.499 13.788 -1.445 1.00 92.00 97 GLU A CA 1
ATOM 746 C C . GLU A 1 97 ? 7.922 13.937 -0.885 1.00 92.00 97 GLU A C 1
ATOM 748 O O . GLU A 1 97 ? 8.723 14.734 -1.384 1.00 92.00 97 GLU A O 1
ATOM 753 N N . LYS A 1 98 ? 8.260 13.159 0.149 1.00 92.00 98 LYS A N 1
ATOM 754 C CA . LYS A 1 98 ? 9.593 13.158 0.756 1.00 92.00 98 LYS A CA 1
ATOM 755 C C . LYS A 1 98 ? 10.641 12.635 -0.227 1.00 92.00 98 LYS A C 1
ATOM 757 O O . LYS A 1 98 ? 10.503 11.562 -0.808 1.00 92.00 98 LYS A O 1
ATOM 762 N N . GLN A 1 99 ? 11.737 13.375 -0.359 1.00 89.00 99 GLN A N 1
ATOM 763 C CA . GLN A 1 99 ? 12.888 12.929 -1.138 1.00 89.00 99 GLN A CA 1
ATOM 764 C C . GLN A 1 99 ? 13.582 11.746 -0.442 1.00 89.00 99 GLN A C 1
ATOM 766 O O . GLN A 1 99 ? 13.813 11.821 0.768 1.00 89.00 99 GLN A O 1
ATOM 771 N N . PRO A 1 100 ? 13.944 10.678 -1.177 1.00 88.06 100 PRO A N 1
ATOM 772 C CA . PRO A 1 100 ? 14.796 9.618 -0.651 1.00 88.06 100 PRO A CA 1
ATOM 773 C C . PRO A 1 100 ? 16.131 10.168 -0.145 1.00 88.06 100 PRO A C 1
ATOM 775 O O . PRO A 1 100 ? 16.758 11.003 -0.801 1.00 88.06 100 PRO A O 1
ATOM 778 N N . VAL A 1 101 ? 16.575 9.685 1.015 1.00 87.69 101 VAL A N 1
ATOM 779 C CA . VAL A 1 101 ? 17.850 10.080 1.628 1.00 87.69 101 VAL A CA 1
ATOM 780 C C . VAL A 1 101 ? 18.691 8.860 1.991 1.00 87.69 101 VAL A C 1
ATOM 782 O O . VAL A 1 101 ? 18.178 7.776 2.263 1.00 87.69 101 VAL A O 1
ATOM 785 N N . GLY A 1 102 ? 20.014 9.033 1.999 1.00 87.31 102 GLY A N 1
ATOM 786 C CA . GLY A 1 102 ? 20.947 7.979 2.398 1.00 87.31 102 GLY A CA 1
ATOM 787 C C . GLY A 1 102 ? 20.815 6.713 1.546 1.00 87.31 102 GLY A C 1
ATOM 788 O O . GLY A 1 102 ? 20.936 6.763 0.320 1.00 87.31 102 GLY A O 1
ATOM 789 N N . SER A 1 103 ? 20.591 5.573 2.203 1.00 83.75 103 SER A N 1
ATOM 790 C CA . SER A 1 103 ? 20.442 4.267 1.552 1.00 83.75 103 SER A CA 1
ATOM 791 C C . SER A 1 103 ? 19.151 4.140 0.736 1.00 83.75 103 SER A C 1
ATOM 793 O O . SER A 1 103 ? 19.146 3.394 -0.245 1.00 83.75 103 SER A O 1
ATOM 795 N N . GLU A 1 104 ? 18.092 4.893 1.066 1.00 85.38 104 GLU A N 1
ATOM 796 C CA . GLU A 1 104 ? 16.809 4.850 0.348 1.00 85.38 104 GLU A CA 1
ATOM 797 C C . GLU A 1 104 ? 16.943 5.294 -1.108 1.00 85.38 104 GLU A C 1
ATOM 799 O O . GLU A 1 104 ? 16.249 4.778 -1.976 1.00 85.38 104 GLU A O 1
ATOM 804 N N . THR A 1 105 ? 17.865 6.216 -1.393 1.00 87.75 105 THR A N 1
ATOM 805 C CA . THR A 1 105 ? 18.039 6.830 -2.716 1.00 87.75 105 THR A CA 1
ATOM 806 C C . THR A 1 105 ? 18.286 5.821 -3.830 1.00 87.75 105 THR A C 1
ATOM 808 O O . THR A 1 105 ? 17.901 6.073 -4.967 1.00 87.75 105 THR A O 1
ATOM 811 N N . SER A 1 106 ? 18.907 4.685 -3.510 1.00 86.12 106 SER A N 1
ATOM 812 C CA . SER A 1 106 ? 19.216 3.620 -4.475 1.00 86.12 106 SER A CA 1
ATOM 813 C C . SER A 1 106 ? 18.532 2.291 -4.151 1.00 86.12 106 SER A C 1
ATOM 815 O O . SER A 1 106 ? 18.799 1.290 -4.814 1.00 86.12 106 SER A O 1
ATOM 817 N N . ASN A 1 107 ? 17.674 2.253 -3.125 1.00 89.25 107 ASN A N 1
ATOM 818 C CA . ASN A 1 107 ? 16.998 1.027 -2.728 1.00 89.25 107 ASN A CA 1
ATOM 819 C C . ASN A 1 107 ? 15.808 0.760 -3.654 1.00 89.25 107 ASN A C 1
ATOM 821 O O . ASN A 1 107 ? 14.887 1.566 -3.754 1.00 89.25 107 ASN A O 1
ATOM 825 N N . THR A 1 108 ? 15.833 -0.390 -4.318 1.00 92.19 108 THR A N 1
ATOM 826 C CA . THR A 1 108 ? 14.778 -0.827 -5.238 1.00 92.19 108 THR A CA 1
ATOM 827 C C . THR A 1 108 ? 13.886 -1.918 -4.661 1.00 92.19 108 THR A C 1
ATOM 829 O O . THR A 1 108 ? 12.916 -2.303 -5.307 1.00 92.19 108 THR A O 1
ATOM 832 N N . MET A 1 109 ? 14.168 -2.404 -3.451 1.00 91.81 109 MET A N 1
ATOM 833 C CA . MET A 1 109 ? 13.331 -3.396 -2.779 1.00 91.81 109 MET A CA 1
ATOM 834 C C . MET A 1 109 ? 11.943 -2.832 -2.449 1.00 91.81 109 MET A C 1
ATOM 836 O O . MET A 1 109 ? 11.702 -1.621 -2.519 1.00 91.81 109 MET A O 1
ATOM 840 N N . THR A 1 110 ? 11.019 -3.720 -2.075 1.00 93.88 110 THR A N 1
ATOM 841 C CA . THR A 1 110 ? 9.706 -3.320 -1.560 1.00 93.88 110 THR A CA 1
ATOM 842 C C . THR A 1 110 ? 9.885 -2.347 -0.400 1.00 93.88 110 THR A C 1
ATOM 844 O O . THR A 1 110 ? 10.631 -2.620 0.540 1.00 93.88 110 THR A O 1
ATOM 847 N N . SER A 1 111 ? 9.230 -1.190 -0.488 1.00 93.38 111 SER A N 1
ATOM 848 C CA . SER A 1 111 ? 9.355 -0.159 0.535 1.00 93.38 111 SER A CA 1
ATOM 849 C C . SER A 1 111 ? 8.597 -0.543 1.801 1.00 93.38 111 SER A C 1
ATOM 851 O O . SER A 1 111 ? 7.543 -1.172 1.729 1.00 93.38 111 SER A O 1
ATOM 853 N N . GLU A 1 112 ? 9.104 -0.120 2.956 1.00 92.81 112 GLU A N 1
ATOM 854 C CA . GLU A 1 112 ? 8.440 -0.348 4.242 1.00 92.81 112 GLU A CA 1
ATOM 855 C C . GLU A 1 112 ? 7.029 0.252 4.261 1.00 92.81 112 GLU A C 1
ATOM 857 O O . GLU A 1 112 ? 6.091 -0.415 4.681 1.00 92.81 112 GLU A O 1
ATOM 862 N N . MET A 1 113 ? 6.844 1.452 3.694 1.00 93.19 113 MET A N 1
ATOM 863 C CA . MET A 1 113 ? 5.519 2.069 3.562 1.00 93.19 113 MET A CA 1
ATOM 864 C C . MET A 1 113 ? 4.549 1.192 2.755 1.00 93.19 113 MET A C 1
ATOM 866 O O . MET A 1 113 ? 3.385 1.076 3.120 1.00 93.19 113 MET A O 1
ATOM 870 N N . THR A 1 114 ? 5.014 0.533 1.690 1.00 96.19 114 THR A N 1
ATOM 871 C CA . THR A 1 114 ? 4.184 -0.410 0.922 1.00 96.19 114 THR A CA 1
ATOM 872 C C . THR A 1 114 ? 3.698 -1.563 1.795 1.00 96.19 114 THR A C 1
ATOM 874 O O . THR A 1 114 ? 2.520 -1.904 1.742 1.00 96.19 114 THR A O 1
ATOM 877 N N . ILE A 1 115 ? 4.587 -2.143 2.606 1.00 95.44 115 ILE A N 1
ATOM 878 C CA . ILE A 1 115 ? 4.254 -3.241 3.524 1.00 95.44 115 ILE A CA 1
ATOM 879 C C . ILE A 1 115 ? 3.246 -2.753 4.567 1.00 95.44 115 ILE A C 1
ATOM 881 O O . ILE A 1 115 ? 2.195 -3.361 4.736 1.00 95.44 115 ILE A O 1
ATOM 885 N N . VAL A 1 116 ? 3.524 -1.614 5.206 1.00 94.00 116 VAL A N 1
ATOM 886 C CA . VAL A 1 116 ? 2.662 -1.018 6.237 1.00 94.00 116 VAL A CA 1
ATOM 887 C C . VAL A 1 116 ? 1.257 -0.734 5.702 1.00 94.00 116 VAL A C 1
ATOM 889 O O . VAL A 1 116 ? 0.282 -1.072 6.365 1.00 94.00 116 VAL A O 1
ATOM 892 N N . VAL A 1 117 ? 1.128 -0.162 4.499 1.00 95.19 117 VAL A N 1
ATOM 893 C CA . VAL A 1 117 ? -0.186 0.085 3.881 1.00 95.19 117 VAL A CA 1
ATOM 894 C C . VAL A 1 117 ? -0.907 -1.216 3.565 1.00 95.19 117 VAL A C 1
ATOM 896 O O . VAL A 1 117 ? -2.077 -1.341 3.902 1.00 95.19 117 VAL A O 1
ATOM 899 N N . VAL A 1 118 ? -0.237 -2.196 2.961 1.00 96.31 118 VAL A N 1
ATOM 900 C CA . VAL A 1 118 ? -0.860 -3.489 2.641 1.00 96.31 118 VAL A CA 1
ATOM 901 C C . VAL A 1 118 ? -1.374 -4.186 3.904 1.00 96.31 118 VAL A C 1
ATOM 903 O O . VAL A 1 118 ? -2.531 -4.601 3.934 1.00 96.31 118 VAL A O 1
ATOM 906 N N . GLU A 1 119 ? -0.564 -4.258 4.960 1.00 94.62 119 GLU A N 1
ATOM 907 C CA . GLU A 1 119 ? -0.964 -4.876 6.230 1.00 94.62 119 GLU A CA 1
ATOM 908 C C . GLU A 1 119 ? -2.090 -4.103 6.924 1.00 94.62 119 GLU A C 1
ATOM 910 O O . GLU A 1 119 ? -3.013 -4.702 7.474 1.00 94.62 119 GLU A O 1
ATOM 915 N N . TYR A 1 120 ? -2.082 -2.773 6.835 1.00 94.00 120 TYR A N 1
ATOM 916 C CA . TYR A 1 120 ? -3.175 -1.954 7.345 1.00 94.00 120 TYR A CA 1
ATOM 917 C C . TYR A 1 120 ? -4.501 -2.229 6.619 1.00 94.00 120 TYR A C 1
ATOM 919 O O . TYR A 1 120 ? -5.524 -2.418 7.273 1.00 94.00 120 TYR A O 1
ATOM 927 N N . LEU A 1 121 ? -4.497 -2.315 5.284 1.00 95.75 121 LEU A N 1
ATOM 928 C CA . LEU A 1 121 ? -5.708 -2.625 4.511 1.00 95.75 121 LEU A CA 1
ATOM 929 C C . LEU A 1 121 ? -6.240 -4.029 4.829 1.00 95.75 121 LEU A C 1
ATOM 931 O O . LEU A 1 121 ? -7.452 -4.201 4.974 1.00 95.75 121 LEU A O 1
ATOM 935 N N . LYS A 1 122 ? -5.344 -5.014 4.992 1.00 95.25 122 LYS A N 1
ATOM 936 C CA . LYS A 1 122 ? -5.706 -6.364 5.450 1.00 95.25 122 LYS A CA 1
ATOM 937 C C . LYS A 1 122 ? -6.362 -6.324 6.831 1.00 95.25 122 LYS A C 1
ATOM 939 O O . LYS A 1 122 ? -7.401 -6.949 7.009 1.00 95.25 122 LYS A O 1
ATOM 944 N N . MET A 1 123 ? -5.798 -5.570 7.779 1.00 93.19 123 MET A N 1
ATOM 945 C CA . MET A 1 123 ? -6.349 -5.415 9.131 1.00 93.19 123 MET A CA 1
ATOM 946 C C . MET A 1 123 ? -7.755 -4.806 9.110 1.00 93.19 123 MET A C 1
ATOM 948 O O . MET A 1 123 ? -8.660 -5.356 9.730 1.00 93.19 123 MET A O 1
ATOM 952 N N . LEU A 1 124 ? -7.990 -3.739 8.337 1.00 94.38 124 LEU A N 1
ATOM 953 C CA . LEU A 1 124 ? -9.334 -3.156 8.217 1.00 94.38 124 LEU A CA 1
ATOM 954 C C . LEU A 1 124 ? -10.362 -4.182 7.714 1.00 94.38 124 LEU A C 1
ATOM 956 O O . LEU A 1 124 ? -11.496 -4.230 8.189 1.00 94.38 124 LEU A O 1
ATOM 960 N N . CYS A 1 125 ? -9.941 -5.040 6.788 1.00 94.38 125 CYS A N 1
ATOM 961 C CA . CYS A 1 125 ? -10.767 -6.097 6.214 1.00 94.38 125 CYS A CA 1
ATOM 962 C C . CYS A 1 125 ? -11.039 -7.275 7.168 1.00 94.38 125 CYS A C 1
ATOM 964 O O . CYS A 1 125 ? -11.898 -8.098 6.868 1.00 94.38 125 CYS A O 1
ATOM 966 N N . GLN A 1 126 ? -10.366 -7.361 8.322 1.00 91.19 126 GLN A N 1
ATOM 967 C CA . GLN A 1 126 ? -10.687 -8.351 9.362 1.00 91.19 126 GLN A CA 1
ATOM 968 C C . GLN A 1 126 ? -11.940 -7.968 10.163 1.00 91.19 126 GLN A C 1
ATOM 970 O O . GLN A 1 126 ? -12.593 -8.841 10.734 1.00 91.19 126 GLN A O 1
ATOM 975 N N . HIS A 1 127 ? -12.305 -6.681 10.178 1.00 89.62 127 HIS A N 1
ATOM 976 C CA . HIS A 1 127 ? -13.453 -6.156 10.921 1.0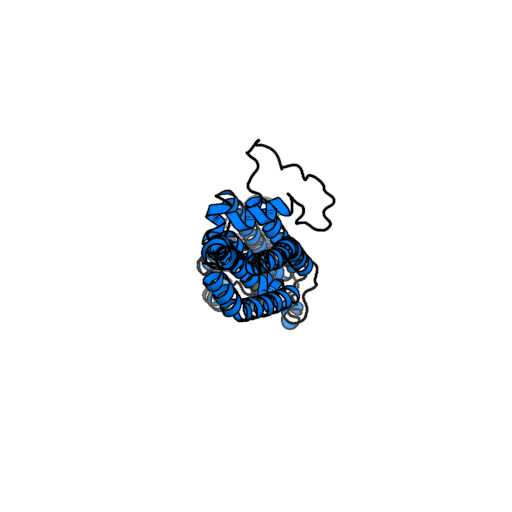0 89.62 127 HIS A CA 1
ATOM 977 C C . HIS A 1 127 ? -14.323 -5.222 10.052 1.00 89.62 127 HIS A C 1
ATOM 979 O O . HIS A 1 127 ? -14.514 -4.055 10.409 1.00 89.62 127 HIS A O 1
ATOM 985 N N . PRO A 1 128 ? -14.871 -5.699 8.917 1.00 93.00 128 PRO A N 1
ATOM 986 C CA . PRO A 1 128 ? -15.488 -4.840 7.904 1.00 93.00 128 PRO A CA 1
ATOM 987 C C . PRO A 1 128 ? -16.665 -4.016 8.440 1.00 93.00 128 PRO A C 1
ATOM 989 O O . PRO A 1 128 ? -16.691 -2.806 8.237 1.00 93.00 128 PRO A O 1
ATOM 992 N N . ASP A 1 129 ? -17.582 -4.620 9.203 1.00 92.88 129 ASP A N 1
ATOM 993 C CA . ASP A 1 129 ? -18.761 -3.925 9.753 1.00 92.88 129 ASP A CA 1
ATOM 994 C C . ASP A 1 129 ? -18.379 -2.797 10.722 1.00 92.88 129 ASP A C 1
ATOM 996 O O . ASP A 1 129 ? -18.987 -1.722 10.761 1.00 92.88 129 ASP A O 1
ATOM 1000 N N . MET A 1 130 ? -17.336 -3.042 11.514 1.00 93.56 130 MET A N 1
ATOM 1001 C CA . MET A 1 130 ? -16.810 -2.078 12.469 1.00 93.56 130 MET A CA 1
ATOM 1002 C C . MET A 1 130 ? -16.183 -0.889 11.741 1.00 93.56 130 MET A C 1
ATOM 1004 O O . MET A 1 130 ? -16.459 0.261 12.087 1.00 93.56 130 MET A O 1
ATOM 1008 N N . VAL A 1 131 ? -15.358 -1.154 10.725 1.00 95.25 131 VAL A N 1
ATOM 1009 C CA . VAL A 1 131 ? -14.717 -0.108 9.921 1.00 95.25 131 VAL A CA 1
ATOM 1010 C C . VAL A 1 131 ? -15.756 0.675 9.120 1.00 95.25 131 VAL A C 1
ATOM 1012 O O . VAL A 1 131 ? -15.694 1.903 9.105 1.00 95.25 131 VAL A O 1
ATOM 1015 N N . GLU A 1 132 ? -16.751 0.006 8.539 1.00 95.06 132 GLU A N 1
ATOM 1016 C CA . GLU A 1 132 ? -17.865 0.642 7.831 1.00 95.06 132 GLU A CA 1
ATOM 1017 C C . GLU A 1 132 ? -18.604 1.625 8.750 1.00 95.06 132 GLU A C 1
ATOM 1019 O O . GLU A 1 132 ? -18.798 2.786 8.396 1.00 95.06 132 GLU A O 1
ATOM 1024 N N . SER A 1 133 ? -18.921 1.218 9.984 1.00 94.81 133 SER A N 1
ATOM 1025 C CA . SER A 1 133 ? -19.540 2.098 10.987 1.00 94.81 133 SER A CA 1
ATOM 1026 C C . SER A 1 133 ? -18.687 3.338 11.292 1.00 94.81 133 SER A C 1
ATOM 1028 O O . SER A 1 133 ? -19.206 4.455 11.385 1.00 94.81 133 SER A O 1
ATOM 1030 N N . LEU A 1 134 ? -17.363 3.178 11.403 1.00 95.69 134 LEU A N 1
ATOM 1031 C CA . LEU A 1 134 ? -16.439 4.301 11.592 1.00 95.69 134 LEU A CA 1
ATOM 1032 C C . LEU A 1 134 ? -16.417 5.235 10.372 1.00 95.69 134 LEU A C 1
ATOM 1034 O O . LEU A 1 134 ? -16.418 6.455 10.542 1.00 95.69 134 LEU A O 1
ATOM 1038 N N . LEU A 1 135 ? -16.442 4.687 9.157 1.00 95.56 135 LEU A N 1
ATOM 1039 C CA . LEU A 1 135 ? -16.468 5.460 7.914 1.00 95.56 135 LEU A CA 1
ATOM 1040 C C . LEU A 1 135 ? -17.791 6.210 7.729 1.00 95.56 135 LEU A C 1
ATOM 1042 O O . LEU A 1 135 ? -17.768 7.372 7.327 1.00 95.56 135 LEU A O 1
ATOM 1046 N N . VAL A 1 136 ? -18.925 5.612 8.104 1.00 94.50 136 VAL A N 1
ATOM 1047 C CA . VAL A 1 136 ? -20.235 6.286 8.126 1.00 94.50 136 VAL A CA 1
ATOM 1048 C C . VAL A 1 136 ? -20.202 7.500 9.055 1.00 94.50 136 VAL A C 1
ATOM 1050 O O . VAL A 1 136 ? -20.700 8.566 8.700 1.00 94.50 136 VAL A O 1
ATOM 1053 N N . ILE A 1 137 ? -19.582 7.368 10.232 1.00 94.56 137 ILE A N 1
ATOM 1054 C CA . ILE A 1 137 ? -19.438 8.476 11.190 1.00 94.56 137 ILE A CA 1
ATOM 1055 C C . ILE A 1 137 ? -18.530 9.576 10.641 1.00 94.56 137 ILE A C 1
ATOM 1057 O O . ILE A 1 137 ? -18.800 10.758 10.858 1.00 94.56 137 ILE A O 1
ATOM 1061 N N . LEU A 1 138 ? -17.445 9.197 9.963 1.00 93.75 138 LEU A N 1
ATOM 1062 C CA . LEU A 1 138 ? -16.520 10.147 9.353 1.00 93.75 138 LEU A CA 1
ATOM 1063 C C . LEU A 1 138 ? -17.175 10.894 8.178 1.00 93.75 138 LEU A C 1
ATOM 1065 O O . LEU A 1 138 ? -16.947 12.092 8.004 1.00 93.75 138 LEU A O 1
ATOM 1069 N N . GLY A 1 139 ? -18.023 10.196 7.423 1.00 90.50 139 GLY A N 1
ATOM 1070 C CA . GLY A 1 139 ? -18.698 10.672 6.223 1.00 90.50 139 GLY A CA 1
ATOM 1071 C C . GLY A 1 139 ? -17.899 10.387 4.949 1.00 90.50 139 GLY A C 1
ATOM 1072 O O . GLY A 1 139 ? -16.668 10.465 4.938 1.00 90.50 139 GLY A O 1
ATOM 1073 N N . ASP A 1 140 ? -18.614 10.092 3.861 1.00 89.06 140 ASP A N 1
ATOM 1074 C CA . ASP A 1 140 ? -18.024 9.746 2.562 1.00 89.06 140 ASP A CA 1
ATOM 1075 C C . ASP A 1 140 ? -17.028 10.819 2.075 1.00 89.06 140 ASP A C 1
ATOM 1077 O O . ASP A 1 140 ? -17.316 12.023 2.082 1.00 89.06 140 ASP A O 1
ATOM 1081 N N . GLY A 1 141 ? -15.822 10.381 1.708 1.00 84.25 141 GLY A N 1
ATOM 1082 C CA . GLY A 1 141 ? -14.734 11.217 1.196 1.00 84.25 141 GLY A CA 1
ATOM 1083 C C . GLY A 1 141 ? -14.096 12.171 2.213 1.00 84.25 141 GLY A C 1
ATOM 1084 O O . GLY A 1 141 ? -13.135 12.869 1.882 1.00 84.25 141 GLY A O 1
ATOM 1085 N N . LYS A 1 142 ? -14.568 12.218 3.466 1.00 88.06 142 LYS A N 1
ATOM 1086 C CA . LYS A 1 142 ? -13.989 13.085 4.512 1.00 88.06 142 LYS A CA 1
ATOM 1087 C C . LYS A 1 142 ? -12.638 12.595 5.026 1.00 88.06 142 LYS A C 1
ATOM 1089 O O . LYS A 1 142 ? -11.982 13.316 5.776 1.00 88.06 142 LYS A O 1
ATOM 1094 N N . TRP A 1 143 ? -12.199 11.412 4.598 1.00 91.94 143 TRP A N 1
ATOM 1095 C CA . TRP A 1 143 ? -10.881 10.878 4.924 1.00 91.94 143 TRP A CA 1
ATOM 1096 C C . TRP A 1 143 ? -9.733 11.474 4.089 1.00 91.94 143 TRP A C 1
ATOM 1098 O O . TRP A 1 143 ? -8.568 11.297 4.441 1.00 91.94 143 TRP A O 1
ATOM 1108 N N . ILE A 1 144 ? -10.026 12.213 3.012 1.00 86.31 144 ILE A N 1
ATOM 1109 C CA . ILE A 1 144 ? -9.003 12.865 2.183 1.00 86.31 144 ILE A CA 1
ATOM 1110 C C . ILE A 1 144 ? -8.819 14.325 2.608 1.00 86.31 144 ILE A C 1
ATOM 1112 O O . ILE A 1 144 ? -9.552 15.223 2.188 1.00 86.31 144 ILE A O 1
ATOM 1116 N N . PHE A 1 145 ? -7.796 14.597 3.422 1.00 73.69 145 PHE A N 1
ATOM 1117 C CA . PHE A 1 145 ? -7.456 15.967 3.811 1.00 73.69 145 PHE A CA 1
ATOM 1118 C C . PHE A 1 145 ? -6.996 16.812 2.612 1.00 73.69 145 PHE A C 1
ATOM 1120 O O . PHE A 1 145 ? -6.137 16.410 1.825 1.00 73.69 145 PHE A O 1
ATOM 1127 N N . GLY A 1 146 ? -7.540 18.026 2.490 1.00 59.25 146 GLY A N 1
ATOM 1128 C CA . GLY A 1 146 ? -7.121 18.999 1.474 1.00 59.25 146 GLY A CA 1
ATOM 1129 C C . GLY A 1 146 ? -7.613 18.709 0.053 1.00 59.25 146 GLY A C 1
ATOM 1130 O O . GLY A 1 146 ? -7.365 19.516 -0.843 1.00 59.25 146 GLY A O 1
ATOM 1131 N N . ALA A 1 147 ? -8.361 17.623 -0.167 1.00 55.56 147 ALA A N 1
ATOM 1132 C CA . ALA A 1 147 ? -9.255 17.572 -1.308 1.00 55.56 147 ALA A CA 1
ATOM 1133 C C . ALA A 1 147 ? -10.364 18.589 -1.030 1.00 55.56 147 ALA A C 1
ATOM 1135 O O . ALA A 1 147 ? -11.234 18.365 -0.188 1.00 55.56 147 ALA A O 1
ATOM 1136 N N . ALA A 1 148 ? -10.338 19.735 -1.722 1.00 40.59 148 ALA A N 1
ATOM 1137 C CA . ALA A 1 148 ? -11.577 20.471 -1.935 1.00 40.59 148 ALA A CA 1
ATOM 1138 C C . ALA A 1 148 ? -12.599 19.425 -2.370 1.00 40.59 148 ALA A C 1
ATOM 1140 O O . ALA A 1 148 ? -12.259 18.611 -3.233 1.00 40.59 148 ALA A O 1
ATOM 1141 N N . SER A 1 149 ? -13.770 19.405 -1.731 1.00 40.34 149 SER A N 1
ATOM 1142 C CA . SER A 1 149 ? -14.908 18.558 -2.079 1.00 40.34 149 SER A CA 1
ATOM 1143 C C . SER A 1 149 ? -15.252 18.780 -3.548 1.00 40.34 149 SER A C 1
ATOM 1145 O O . SER A 1 149 ? -16.115 19.572 -3.913 1.00 40.34 149 SER A O 1
ATOM 1147 N N . THR A 1 150 ? -14.478 18.147 -4.403 1.00 37.12 150 THR A N 1
ATOM 1148 C CA . THR A 1 150 ? -14.660 18.072 -5.824 1.00 37.12 150 THR A CA 1
ATOM 1149 C C . THR A 1 150 ? -15.254 16.696 -5.938 1.00 37.12 150 THR A C 1
ATOM 1151 O O . THR A 1 150 ? -14.538 15.721 -5.698 1.00 37.12 150 THR A O 1
ATOM 1154 N N . PRO A 1 151 ? -16.569 16.587 -6.182 1.00 37.50 151 PRO A N 1
ATOM 1155 C CA . PRO A 1 151 ? -17.114 15.318 -6.599 1.00 37.50 151 PRO A CA 1
ATOM 1156 C C . PRO A 1 151 ? -16.361 14.997 -7.885 1.00 37.50 151 PRO A C 1
ATOM 1158 O O . PRO A 1 151 ? -16.635 15.572 -8.940 1.00 37.50 151 PRO A O 1
ATOM 1161 N N . LYS A 1 152 ? -15.318 14.169 -7.789 1.00 40.09 152 LYS A N 1
ATOM 1162 C CA . LYS A 1 152 ? -14.746 13.549 -8.967 1.00 40.09 152 LYS A CA 1
ATOM 1163 C C . LYS A 1 152 ? -15.837 12.616 -9.430 1.00 40.09 152 LYS A C 1
ATOM 1165 O O . LYS A 1 152 ? -16.042 11.545 -8.873 1.00 40.09 152 LYS A O 1
ATOM 1170 N N . THR A 1 153 ? -16.598 13.145 -10.377 1.00 35.03 153 THR A N 1
ATOM 1171 C CA . THR A 1 153 ? -17.279 12.411 -11.420 1.00 35.03 153 THR A CA 1
ATOM 1172 C C . THR A 1 153 ? -16.674 11.027 -11.537 1.00 35.03 153 THR A C 1
ATOM 1174 O O . THR A 1 153 ? -15.538 10.851 -11.984 1.00 35.03 153 THR A O 1
ATOM 1177 N N . SER A 1 154 ? -17.465 10.063 -11.075 1.00 35.22 154 SER A N 1
ATOM 1178 C CA . SER A 1 154 ? -17.428 8.695 -11.542 1.00 35.22 154 SER A CA 1
ATOM 1179 C C . SER A 1 154 ? -17.025 8.707 -13.011 1.00 35.22 154 SER A C 1
ATOM 1181 O O . SER A 1 154 ? -17.676 9.321 -13.864 1.00 35.22 154 SER A O 1
ATOM 1183 N N . SER A 1 155 ? -15.889 8.089 -13.307 1.00 33.47 155 SER A N 1
ATOM 1184 C CA . SER A 1 155 ? -15.536 7.777 -14.676 1.00 33.47 155 SER A CA 1
ATOM 1185 C C . SER A 1 155 ? -16.608 6.833 -15.210 1.00 33.47 155 SER A C 1
ATOM 1187 O O . SER A 1 155 ? -16.597 5.647 -14.910 1.00 33.47 155 SER A O 1
ATOM 1189 N N . VAL A 1 156 ? -17.555 7.420 -15.939 1.00 37.91 156 VAL A N 1
ATOM 1190 C CA . VAL A 1 156 ? -18.357 6.843 -17.017 1.00 37.91 156 VAL A CA 1
ATOM 1191 C C . VAL A 1 156 ? -18.828 5.406 -16.775 1.00 37.91 156 VAL A C 1
ATOM 1193 O O . VAL A 1 156 ? -18.161 4.443 -17.135 1.00 37.91 156 VAL A O 1
ATOM 1196 N N . GLY A 1 157 ? -20.081 5.306 -16.329 1.00 36.50 157 GLY A N 1
ATOM 1197 C CA . GLY A 1 157 ? -21.012 4.380 -16.964 1.00 36.50 157 GLY A CA 1
ATOM 1198 C C . GLY A 1 157 ? -21.309 3.083 -16.231 1.00 36.50 157 GLY A C 1
ATOM 1199 O O . GLY A 1 157 ? -21.169 2.029 -16.830 1.00 36.50 157 GLY A O 1
ATOM 1200 N N . THR A 1 158 ? -21.830 3.144 -15.007 1.00 33.22 158 THR A N 1
ATOM 1201 C CA . THR A 1 158 ? -23.007 2.346 -14.608 1.00 33.22 158 THR A CA 1
ATOM 1202 C C . THR A 1 158 ? -23.563 2.917 -13.310 1.00 33.22 158 THR A C 1
ATOM 1204 O O . THR A 1 158 ? -22.821 3.219 -12.380 1.00 33.22 158 THR A O 1
ATOM 1207 N N . SER A 1 159 ? -24.873 3.126 -13.264 1.00 44.47 159 SER A N 1
ATOM 1208 C CA . SER A 1 159 ? -25.618 3.295 -12.023 1.00 44.47 159 SER A CA 1
ATOM 1209 C C . SER A 1 159 ? -25.459 2.020 -11.194 1.00 44.47 159 SER A C 1
ATOM 1211 O O . SER A 1 159 ? -26.166 1.051 -11.455 1.00 44.47 159 SER A O 1
ATOM 1213 N N . ASN A 1 160 ? -24.524 2.003 -10.253 1.00 40.09 160 ASN A N 1
ATOM 1214 C CA . ASN A 1 160 ? -24.398 0.912 -9.298 1.00 40.09 160 ASN A CA 1
ATOM 1215 C C . ASN A 1 160 ? -24.733 1.455 -7.916 1.00 40.09 160 ASN A C 1
ATOM 1217 O O . ASN A 1 160 ? -24.327 2.568 -7.576 1.00 40.09 160 ASN A O 1
ATOM 1221 N N . ASP A 1 161 ? -25.506 0.667 -7.174 1.00 47.38 161 ASP A N 1
ATOM 1222 C CA . ASP A 1 161 ? -25.759 0.824 -5.748 1.00 47.38 161 ASP A CA 1
ATOM 1223 C C . ASP A 1 161 ? -24.528 1.368 -5.019 1.00 47.38 161 ASP A C 1
ATOM 1225 O O . ASP A 1 161 ? -23.393 0.995 -5.320 1.00 47.38 161 ASP A O 1
ATOM 1229 N N . GLU A 1 162 ? -24.772 2.298 -4.101 1.00 73.25 162 GLU A N 1
ATOM 1230 C CA . GLU A 1 162 ? -23.773 3.046 -3.345 1.00 73.25 162 GLU A CA 1
ATOM 1231 C C . GLU A 1 162 ? -22.746 2.082 -2.729 1.00 73.25 162 GLU A C 1
ATOM 1233 O O . GLU A 1 162 ? -23.009 1.459 -1.704 1.00 73.25 162 GLU A O 1
ATOM 1238 N N . ALA A 1 163 ? -21.603 1.895 -3.405 1.00 80.56 163 ALA A N 1
ATOM 1239 C CA . ALA A 1 163 ? -20.585 0.941 -2.973 1.00 80.56 163 ALA A CA 1
ATOM 1240 C C . ALA A 1 163 ? -20.238 1.187 -1.494 1.00 80.56 163 ALA A C 1
ATOM 1242 O O . ALA A 1 163 ? -20.152 2.365 -1.109 1.00 80.56 163 ALA A O 1
ATOM 1243 N N . PRO A 1 164 ? -20.022 0.126 -0.687 1.00 91.38 164 PRO A N 1
ATOM 1244 C CA . PRO A 1 164 ? -19.708 0.275 0.730 1.00 91.38 164 PRO A CA 1
ATOM 1245 C C . PRO A 1 164 ? -18.578 1.282 0.939 1.00 91.38 164 PRO A C 1
ATOM 1247 O O . PRO A 1 164 ? -17.623 1.328 0.150 1.00 91.38 164 PRO A O 1
ATOM 1250 N N . LEU A 1 165 ? -18.673 2.101 1.987 1.00 94.06 165 LEU A N 1
ATOM 1251 C CA . LEU A 1 165 ? -17.680 3.141 2.252 1.00 94.06 165 LEU A CA 1
ATOM 1252 C C . LEU A 1 165 ? -16.293 2.537 2.455 1.00 94.06 165 LEU A C 1
ATOM 1254 O O . LEU A 1 165 ? -15.306 3.152 2.054 1.00 94.06 165 LEU A O 1
ATOM 1258 N N . LEU A 1 166 ? -16.211 1.322 3.002 1.00 95.50 166 LEU A N 1
ATOM 1259 C CA . LEU A 1 166 ? -14.976 0.558 3.104 1.00 95.50 166 LEU A CA 1
ATOM 1260 C C . LEU A 1 166 ? -14.322 0.367 1.735 1.00 95.50 166 LEU A C 1
ATOM 1262 O O . LEU A 1 166 ? -13.146 0.679 1.589 1.00 95.50 166 LEU A O 1
ATOM 1266 N N . VAL A 1 167 ? -15.066 -0.058 0.710 1.00 95.12 167 VAL A N 1
ATOM 1267 C CA . VAL A 1 167 ? -14.514 -0.253 -0.643 1.00 95.12 167 VAL A CA 1
ATOM 1268 C C . VAL A 1 167 ? -13.992 1.068 -1.214 1.00 95.12 167 VAL A C 1
ATOM 1270 O O . VAL A 1 167 ? -12.884 1.109 -1.750 1.00 95.12 167 VAL A O 1
ATOM 1273 N N . LYS A 1 168 ? -14.736 2.169 -1.036 1.00 94.31 168 LYS A N 1
ATOM 1274 C CA . LYS A 1 168 ? -14.294 3.513 -1.455 1.00 94.31 168 LYS A CA 1
ATOM 1275 C C . LYS A 1 168 ? -13.015 3.947 -0.729 1.00 94.31 168 LYS A C 1
ATOM 1277 O O . LYS A 1 168 ? -12.083 4.438 -1.360 1.00 94.31 168 LYS A O 1
ATOM 1282 N N . TYR A 1 169 ? -12.942 3.727 0.583 1.00 96.00 169 TYR A N 1
ATOM 1283 C CA . TYR A 1 169 ? -11.759 4.038 1.384 1.00 96.00 169 TYR A CA 1
ATOM 1284 C C . TYR A 1 169 ? -10.540 3.212 0.950 1.00 96.00 169 TYR A C 1
ATOM 1286 O O . TYR A 1 169 ? -9.447 3.762 0.802 1.00 96.00 169 TYR A O 1
ATOM 1294 N N . LEU A 1 170 ? -10.717 1.905 0.718 1.00 96.00 170 LEU A N 1
ATOM 1295 C CA . LEU A 1 170 ? -9.657 1.026 0.218 1.00 96.00 170 LEU A CA 1
ATOM 1296 C C . LEU A 1 170 ? -9.138 1.516 -1.143 1.00 96.00 170 LEU A C 1
ATOM 1298 O O . LEU A 1 170 ? -7.924 1.546 -1.350 1.00 96.00 170 LEU A O 1
ATOM 1302 N N . ASP A 1 171 ? -10.030 1.935 -2.048 1.00 94.62 171 ASP A N 1
ATOM 1303 C CA . ASP A 1 171 ? -9.653 2.484 -3.356 1.00 94.62 171 ASP A CA 1
ATOM 1304 C C . ASP A 1 171 ? -8.814 3.761 -3.233 1.00 94.62 171 ASP A C 1
ATOM 1306 O O . ASP A 1 171 ? -7.752 3.879 -3.850 1.00 94.62 171 ASP A O 1
ATOM 1310 N N . ASP A 1 172 ? -9.242 4.692 -2.383 1.00 95.38 172 ASP A N 1
ATOM 1311 C CA . ASP A 1 172 ? -8.527 5.941 -2.137 1.00 95.38 172 ASP A CA 1
ATOM 1312 C C . ASP A 1 172 ? -7.153 5.712 -1.487 1.00 95.38 172 ASP A C 1
ATOM 1314 O O . ASP A 1 172 ? -6.153 6.332 -1.878 1.00 95.38 172 ASP A O 1
ATOM 1318 N N . ALA A 1 173 ? -7.072 4.807 -0.507 1.00 95.94 173 ALA A N 1
ATOM 1319 C CA . ALA A 1 173 ? -5.824 4.454 0.160 1.00 95.94 173 ALA A CA 1
ATOM 1320 C C . ALA A 1 173 ? -4.839 3.777 -0.809 1.00 95.94 173 ALA A C 1
ATOM 1322 O O . ALA A 1 173 ? -3.666 4.160 -0.868 1.00 95.94 173 ALA A O 1
ATOM 1323 N N . LEU A 1 174 ? -5.314 2.831 -1.630 1.00 96.25 174 LEU A N 1
ATOM 1324 C CA . LEU A 1 174 ? -4.505 2.177 -2.663 1.00 96.25 174 LEU A CA 1
ATOM 1325 C C . LEU A 1 174 ? -4.056 3.159 -3.741 1.00 96.25 174 LEU A C 1
ATOM 1327 O O . LEU A 1 174 ? -2.877 3.192 -4.093 1.00 96.25 174 LEU A O 1
ATOM 1331 N N . SER A 1 175 ? -4.960 4.004 -4.228 1.00 95.56 175 SER A N 1
ATOM 1332 C CA . SER A 1 175 ? -4.646 5.041 -5.211 1.00 95.56 175 SER A CA 1
ATOM 1333 C C . SER A 1 175 ? -3.599 6.023 -4.687 1.00 95.56 175 SER A C 1
ATOM 1335 O O . SER A 1 175 ? -2.680 6.403 -5.422 1.00 95.56 175 SER A O 1
ATOM 1337 N N . THR A 1 176 ? -3.681 6.388 -3.404 1.00 96.75 176 THR A N 1
ATOM 1338 C CA . THR A 1 176 ? -2.677 7.226 -2.735 1.00 96.75 176 THR A CA 1
ATOM 1339 C C . THR A 1 176 ? -1.323 6.522 -2.664 1.00 96.75 176 THR A C 1
ATOM 1341 O O . THR A 1 176 ? -0.312 7.120 -3.040 1.00 96.75 176 THR A O 1
ATOM 1344 N N . LEU A 1 177 ? -1.292 5.241 -2.279 1.00 97.31 177 LEU A N 1
ATOM 1345 C CA . LEU A 1 177 ? -0.065 4.439 -2.271 1.00 97.31 177 LEU A CA 1
ATOM 1346 C C . LEU A 1 177 ? 0.556 4.340 -3.667 1.00 97.31 177 LEU A C 1
ATOM 1348 O O . LEU A 1 177 ? 1.765 4.516 -3.821 1.00 97.31 177 LEU A O 1
ATOM 1352 N N . TYR A 1 178 ? -0.253 4.111 -4.701 1.00 96.94 178 TYR A N 1
ATOM 1353 C CA . TYR A 1 178 ? 0.229 4.028 -6.078 1.00 96.94 178 TYR A CA 1
ATOM 1354 C C . TYR A 1 178 ? 0.881 5.334 -6.523 1.00 96.94 178 TYR A C 1
ATOM 1356 O O . TYR A 1 178 ? 1.973 5.314 -7.099 1.00 96.94 178 TYR A O 1
ATOM 1364 N N . ALA A 1 179 ? 0.238 6.465 -6.226 1.00 96.75 179 ALA A N 1
ATOM 1365 C CA . ALA A 1 179 ? 0.774 7.782 -6.538 1.00 96.75 179 ALA A CA 1
ATOM 1366 C C . ALA A 1 179 ? 2.076 8.052 -5.767 1.00 96.75 179 ALA A C 1
ATOM 1368 O O . ALA A 1 179 ? 3.028 8.588 -6.335 1.00 96.75 179 ALA A O 1
ATOM 1369 N N . ALA A 1 180 ? 2.147 7.637 -4.501 1.00 96.62 180 ALA A N 1
ATOM 1370 C CA . ALA A 1 180 ? 3.327 7.805 -3.665 1.00 96.62 180 ALA A CA 1
ATOM 1371 C C . ALA A 1 180 ? 4.519 6.965 -4.154 1.00 96.62 180 ALA A C 1
ATOM 1373 O O . ALA A 1 180 ? 5.632 7.485 -4.255 1.00 96.62 180 ALA A O 1
ATOM 1374 N N . ILE A 1 181 ? 4.294 5.701 -4.531 1.00 97.00 181 ILE A N 1
ATOM 1375 C CA . ILE A 1 181 ? 5.318 4.824 -5.127 1.00 97.00 181 ILE A CA 1
ATOM 1376 C C . ILE A 1 181 ? 5.819 5.410 -6.452 1.00 97.00 181 ILE A C 1
ATOM 1378 O O . ILE A 1 181 ? 7.026 5.441 -6.689 1.00 97.00 181 ILE A O 1
ATOM 1382 N N . GLU A 1 182 ? 4.926 5.911 -7.311 1.00 95.69 182 GLU A N 1
ATOM 1383 C CA . GLU A 1 182 ? 5.320 6.532 -8.582 1.00 95.69 182 GLU A CA 1
ATOM 1384 C C . GLU A 1 182 ? 6.068 7.863 -8.385 1.00 95.69 182 GLU A C 1
ATOM 1386 O O . GLU A 1 182 ? 7.005 8.174 -9.124 1.00 95.69 182 GLU A O 1
ATOM 1391 N N . ALA A 1 183 ? 5.695 8.664 -7.386 1.00 95.12 183 ALA A N 1
ATOM 1392 C CA . ALA A 1 183 ? 6.445 9.863 -7.024 1.00 95.12 183 ALA A CA 1
ATOM 1393 C C . ALA A 1 183 ? 7.847 9.496 -6.518 1.00 95.12 183 ALA A C 1
ATOM 1395 O O . ALA A 1 183 ? 8.842 10.076 -6.959 1.00 95.12 183 ALA A O 1
ATOM 1396 N N . ARG A 1 184 ? 7.952 8.475 -5.660 1.00 94.12 184 ARG A N 1
ATOM 1397 C CA . ARG A 1 184 ? 9.234 7.972 -5.157 1.00 94.12 184 ARG A CA 1
ATOM 1398 C C . ARG A 1 184 ? 10.118 7.425 -6.263 1.00 94.12 184 ARG A C 1
ATOM 1400 O O . ARG A 1 184 ? 11.289 7.790 -6.316 1.00 94.12 184 ARG A O 1
ATOM 1407 N N . SER A 1 185 ? 9.572 6.632 -7.184 1.00 94.31 185 SER A N 1
ATOM 1408 C CA . SER A 1 185 ? 10.347 6.008 -8.262 1.00 94.31 185 SER A CA 1
ATOM 1409 C C . SER A 1 185 ? 11.059 7.028 -9.151 1.00 94.31 185 SER A C 1
ATOM 1411 O O . SER A 1 185 ? 12.153 6.756 -9.633 1.00 94.31 185 SER A O 1
ATOM 1413 N N . LYS A 1 186 ? 10.462 8.211 -9.350 1.00 92.31 186 LYS A N 1
ATOM 1414 C CA . LYS A 1 186 ? 11.043 9.316 -10.135 1.00 92.31 186 LYS A CA 1
ATOM 1415 C C . LYS A 1 186 ? 12.221 10.003 -9.438 1.00 92.31 186 LYS A C 1
ATOM 1417 O O . LYS A 1 186 ? 13.012 10.662 -10.103 1.00 92.31 186 LYS A O 1
ATOM 1422 N N . ASN A 1 187 ? 12.325 9.866 -8.118 1.00 91.12 187 ASN A N 1
ATOM 1423 C CA . ASN A 1 187 ? 13.360 10.500 -7.300 1.00 91.12 187 ASN A CA 1
ATOM 1424 C C . ASN A 1 187 ? 14.483 9.535 -6.890 1.00 91.12 187 ASN A C 1
ATOM 1426 O O . ASN A 1 187 ? 15.470 9.964 -6.287 1.00 91.12 187 ASN A O 1
ATOM 1430 N N . LEU A 1 188 ? 14.360 8.246 -7.222 1.00 91.69 188 LEU A N 1
ATOM 1431 C CA . LEU A 1 188 ? 15.434 7.278 -7.031 1.00 91.69 188 LEU A CA 1
ATOM 1432 C C . LEU A 1 188 ? 16.599 7.565 -7.978 1.00 91.69 188 LEU A C 1
ATOM 1434 O O . LEU A 1 188 ? 16.422 7.990 -9.120 1.00 91.69 188 LEU A O 1
ATOM 1438 N N . LYS A 1 189 ? 17.812 7.317 -7.492 1.00 89.12 189 LYS A N 1
ATOM 1439 C CA . LYS A 1 189 ? 19.054 7.508 -8.238 1.00 89.12 189 LYS A CA 1
ATOM 1440 C C . LYS A 1 189 ? 19.925 6.272 -8.104 1.00 89.12 189 LYS A C 1
ATOM 1442 O O . LYS A 1 189 ? 19.969 5.617 -7.064 1.00 89.12 189 LYS A O 1
ATOM 1447 N N . LEU A 1 190 ? 20.679 5.990 -9.158 1.00 85.12 190 LEU A N 1
ATOM 1448 C CA . LEU A 1 190 ? 21.753 5.009 -9.097 1.00 85.12 190 LEU A CA 1
ATOM 1449 C C . LEU A 1 190 ? 22.748 5.375 -7.994 1.00 85.12 190 LEU A C 1
ATOM 1451 O O . LEU A 1 190 ? 23.044 6.549 -7.755 1.00 85.12 190 LEU A O 1
ATOM 1455 N N . ARG A 1 191 ? 23.315 4.349 -7.358 1.00 81.69 191 ARG A N 1
ATOM 1456 C CA . ARG A 1 191 ? 24.443 4.529 -6.445 1.00 81.69 191 ARG A CA 1
ATOM 1457 C C . ARG A 1 191 ? 25.593 5.207 -7.196 1.00 81.69 191 ARG A C 1
ATOM 1459 O O . ARG A 1 191 ? 25.896 4.829 -8.327 1.00 81.69 191 ARG A O 1
ATOM 1466 N N . SER A 1 192 ? 26.256 6.171 -6.557 1.00 76.25 192 SER A N 1
ATOM 1467 C CA . SER A 1 192 ? 27.312 6.990 -7.178 1.00 76.25 192 SER A CA 1
ATOM 1468 C C . SER A 1 192 ? 28.417 6.171 -7.854 1.00 76.25 192 SER A C 1
ATOM 1470 O O . SER A 1 192 ? 28.905 6.565 -8.906 1.00 76.25 192 SER A O 1
ATOM 1472 N N . THR A 1 193 ? 28.762 5.008 -7.296 1.00 78.88 193 THR A N 1
ATOM 1473 C CA . THR A 1 193 ? 29.779 4.087 -7.829 1.00 78.88 193 THR A CA 1
ATOM 1474 C C . THR A 1 193 ? 29.425 3.484 -9.188 1.00 78.88 193 THR A C 1
ATOM 1476 O O . THR A 1 193 ? 30.321 3.073 -9.911 1.00 78.88 193 THR A O 1
ATOM 1479 N N . VAL A 1 194 ? 28.133 3.395 -9.516 1.00 81.00 194 VAL A N 1
ATOM 1480 C CA . VAL A 1 194 ? 27.629 2.812 -10.772 1.00 81.00 194 VAL A CA 1
ATOM 1481 C C . VAL A 1 194 ? 27.095 3.902 -11.705 1.00 81.00 194 VAL A C 1
ATOM 1483 O O . VAL A 1 194 ? 27.137 3.764 -12.922 1.00 81.00 194 VAL A O 1
ATOM 1486 N N . ALA A 1 195 ? 26.651 5.033 -11.149 1.00 82.81 195 ALA A N 1
ATOM 1487 C CA . ALA A 1 195 ? 26.097 6.148 -11.909 1.00 82.81 195 ALA A CA 1
ATOM 1488 C C . ALA A 1 195 ? 27.066 6.733 -12.955 1.00 82.81 195 ALA A C 1
ATOM 1490 O O . ALA A 1 195 ? 26.608 7.202 -13.992 1.00 82.81 195 ALA A O 1
ATOM 1491 N N . SER A 1 196 ? 28.382 6.708 -12.706 1.00 83.38 196 SER A N 1
ATOM 1492 C CA . SER A 1 196 ? 29.393 7.192 -13.661 1.00 83.38 196 SER A CA 1
ATOM 1493 C C . SER A 1 196 ? 29.609 6.263 -14.856 1.00 83.38 196 SER A C 1
ATOM 1495 O O . SER A 1 196 ? 30.090 6.719 -15.889 1.00 83.38 196 SER A O 1
ATOM 1497 N N . ALA A 1 197 ? 29.268 4.982 -14.716 1.00 84.19 197 ALA A N 1
ATOM 1498 C CA . ALA A 1 197 ? 29.462 3.968 -15.745 1.00 84.19 197 ALA A CA 1
ATOM 1499 C C . ALA A 1 197 ? 28.219 3.784 -16.641 1.00 84.19 197 ALA A C 1
ATOM 1501 O O . ALA A 1 197 ? 28.337 3.257 -17.741 1.00 84.19 197 ALA A O 1
ATOM 1502 N N . ILE A 1 198 ? 27.056 4.298 -16.212 1.00 86.25 198 ILE A N 1
ATOM 1503 C CA . ILE A 1 198 ? 25.802 4.283 -16.977 1.00 86.25 198 ILE A CA 1
ATOM 1504 C C . ILE A 1 198 ? 25.550 5.655 -17.619 1.00 86.25 198 ILE A C 1
ATOM 1506 O O . ILE A 1 198 ? 25.200 6.645 -16.956 1.00 86.25 198 ILE A O 1
ATOM 1510 N N . THR A 1 199 ? 25.686 5.715 -18.941 1.00 84.19 199 THR A N 1
ATOM 1511 C CA . THR A 1 199 ? 25.517 6.938 -19.729 1.00 84.19 199 THR A CA 1
ATOM 1512 C C . THR A 1 199 ? 24.108 7.087 -20.308 1.00 84.19 199 THR A C 1
ATOM 1514 O O . THR A 1 199 ? 23.616 8.220 -20.408 1.00 84.19 199 THR A O 1
ATOM 1517 N N . SER A 1 200 ? 23.415 5.981 -20.603 1.00 84.06 200 SER A N 1
ATOM 1518 C CA . SER A 1 200 ? 22.053 6.002 -21.142 1.00 84.06 200 SER A CA 1
ATOM 1519 C C . SER A 1 200 ? 21.028 6.517 -20.136 1.00 84.06 200 SER A C 1
ATOM 1521 O O . SER A 1 200 ? 20.934 6.060 -18.996 1.00 84.06 200 SER A O 1
ATOM 1523 N N . VAL A 1 201 ? 20.173 7.435 -20.593 1.00 85.19 201 VAL A N 1
ATOM 1524 C CA . VAL A 1 201 ? 19.021 7.928 -19.822 1.00 85.19 201 VAL A CA 1
ATOM 1525 C C . VAL A 1 201 ? 18.049 6.789 -19.501 1.00 85.19 201 VAL A C 1
ATOM 1527 O O . VAL A 1 201 ? 17.556 6.708 -18.378 1.00 85.19 201 VAL A O 1
ATOM 1530 N N . THR A 1 202 ? 17.821 5.881 -20.451 1.00 84.69 202 THR A N 1
ATOM 1531 C CA . THR A 1 202 ? 16.922 4.732 -20.279 1.00 84.69 202 THR A CA 1
ATOM 1532 C C . THR A 1 202 ? 17.409 3.814 -19.160 1.00 84.69 202 THR A C 1
ATOM 1534 O O . THR A 1 202 ? 16.630 3.442 -18.285 1.00 84.69 202 THR A O 1
ATOM 1537 N N . ALA A 1 203 ? 18.713 3.522 -19.121 1.00 82.88 203 ALA A N 1
ATOM 1538 C CA . ALA A 1 203 ? 19.301 2.705 -18.064 1.00 82.88 203 ALA A CA 1
ATOM 1539 C C . ALA A 1 203 ? 19.267 3.415 -16.697 1.00 82.88 203 ALA A C 1
ATOM 1541 O O . ALA A 1 203 ? 18.936 2.788 -15.693 1.00 82.88 203 ALA A O 1
ATOM 1542 N N . ARG A 1 204 ? 19.502 4.737 -16.634 1.00 84.94 204 ARG A N 1
ATOM 1543 C CA . ARG A 1 204 ? 19.360 5.498 -15.373 1.00 84.94 204 ARG A CA 1
ATOM 1544 C C . ARG A 1 204 ? 17.937 5.465 -14.820 1.00 84.94 204 ARG A C 1
ATOM 1546 O O . ARG A 1 204 ? 17.755 5.277 -13.619 1.00 84.94 204 ARG A O 1
ATOM 1553 N N . ASN A 1 205 ? 16.940 5.601 -15.691 1.00 88.75 205 ASN A N 1
ATOM 1554 C CA . ASN A 1 205 ? 15.528 5.531 -15.311 1.00 88.75 205 ASN A CA 1
ATOM 1555 C C . ASN A 1 205 ? 15.094 4.109 -14.908 1.00 88.75 205 ASN A C 1
ATOM 1557 O O . ASN A 1 205 ? 14.082 3.941 -14.223 1.00 88.75 205 ASN A O 1
ATOM 1561 N N . GLY A 1 206 ? 15.878 3.090 -15.272 1.00 91.62 206 GLY A N 1
ATOM 1562 C CA . GLY A 1 206 ? 15.611 1.692 -14.951 1.00 91.62 206 GLY A CA 1
ATOM 1563 C C . GLY A 1 206 ? 15.539 1.392 -13.451 1.00 91.62 206 GLY A C 1
ATOM 1564 O O . GLY A 1 206 ? 14.773 0.520 -13.051 1.00 91.62 206 GLY A O 1
ATOM 1565 N N . VAL A 1 207 ? 16.234 2.157 -12.598 1.00 92.88 207 VAL A N 1
ATOM 1566 C CA . VAL A 1 207 ? 16.139 2.013 -11.128 1.00 92.88 207 VAL A CA 1
ATOM 1567 C C . VAL A 1 207 ? 14.705 2.228 -10.647 1.00 92.88 207 VAL A C 1
ATOM 1569 O O . VAL A 1 207 ? 14.178 1.430 -9.872 1.00 92.88 207 VAL A O 1
ATOM 1572 N N . GLY A 1 208 ? 14.052 3.282 -11.142 1.00 94.50 208 GLY A N 1
ATOM 1573 C CA . GLY A 1 208 ? 12.659 3.576 -10.819 1.00 94.50 208 GLY A CA 1
ATOM 1574 C C . GLY A 1 208 ? 11.708 2.498 -11.338 1.00 94.50 208 GLY A C 1
ATOM 1575 O O . GLY A 1 208 ? 10.786 2.107 -10.625 1.00 94.50 208 GLY A O 1
ATOM 1576 N N . ALA A 1 209 ? 11.956 1.970 -12.541 1.00 95.25 209 ALA A N 1
ATOM 1577 C CA . ALA A 1 209 ? 11.147 0.899 -13.122 1.00 95.25 209 ALA A CA 1
ATOM 1578 C C . ALA A 1 209 ? 11.238 -0.411 -12.315 1.00 95.25 209 ALA A C 1
ATOM 1580 O O . ALA A 1 209 ? 10.206 -1.018 -12.028 1.00 95.25 209 ALA A O 1
ATOM 1581 N N . ILE A 1 210 ? 12.443 -0.807 -11.885 1.00 94.75 210 ILE A N 1
ATOM 1582 C CA . ILE A 1 210 ? 12.666 -1.982 -11.023 1.00 94.75 210 ILE A CA 1
ATOM 1583 C C . ILE A 1 210 ? 11.969 -1.792 -9.669 1.00 94.75 210 ILE A C 1
ATOM 1585 O O . ILE A 1 210 ? 11.237 -2.675 -9.224 1.00 94.75 210 ILE A O 1
ATOM 1589 N N . TYR A 1 211 ? 12.127 -0.621 -9.042 1.00 95.56 211 TYR A N 1
ATOM 1590 C CA . TYR A 1 211 ? 11.453 -0.300 -7.782 1.00 95.56 211 TYR A CA 1
ATOM 1591 C C . TYR A 1 211 ? 9.927 -0.394 -7.895 1.00 95.56 211 TYR A C 1
ATOM 1593 O O . TYR A 1 211 ? 9.282 -1.026 -7.055 1.00 95.56 211 TYR A O 1
ATOM 1601 N N . MET A 1 212 ? 9.337 0.196 -8.941 1.00 96.56 212 MET A N 1
ATOM 1602 C CA . MET A 1 212 ? 7.896 0.094 -9.175 1.00 96.56 212 MET A CA 1
ATOM 1603 C C . MET A 1 212 ? 7.470 -1.365 -9.334 1.00 96.56 212 MET A C 1
ATOM 1605 O O . MET A 1 212 ? 6.527 -1.799 -8.677 1.00 96.56 212 MET A O 1
ATOM 1609 N N . LEU A 1 213 ? 8.173 -2.136 -10.166 1.00 96.06 213 LEU A N 1
ATOM 1610 C CA . LEU A 1 213 ? 7.826 -3.529 -10.417 1.00 96.06 213 LEU A CA 1
ATOM 1611 C C . LEU A 1 213 ? 7.863 -4.377 -9.137 1.00 96.06 213 LEU A C 1
ATOM 1613 O O . LEU A 1 213 ? 6.919 -5.130 -8.897 1.00 96.06 213 LEU A O 1
ATOM 1617 N N . ASN A 1 214 ? 8.878 -4.201 -8.288 1.00 95.38 214 ASN A N 1
ATOM 1618 C CA . ASN A 1 214 ? 8.975 -4.892 -7.000 1.00 95.38 214 ASN A CA 1
ATOM 1619 C C . ASN A 1 214 ? 7.788 -4.563 -6.082 1.00 95.38 214 ASN A C 1
ATOM 1621 O O . ASN A 1 214 ? 7.138 -5.465 -5.553 1.00 95.38 214 ASN A O 1
ATOM 1625 N N . ASN A 1 215 ? 7.459 -3.276 -5.933 1.00 96.69 215 ASN A N 1
ATOM 1626 C CA . ASN A 1 215 ? 6.378 -2.847 -5.047 1.00 96.69 215 ASN A CA 1
ATOM 1627 C C . ASN A 1 215 ? 4.998 -3.281 -5.561 1.00 96.69 215 ASN A C 1
ATOM 1629 O O . ASN A 1 215 ? 4.217 -3.839 -4.798 1.00 96.69 215 ASN A O 1
ATOM 1633 N N . PHE A 1 216 ? 4.688 -3.083 -6.844 1.00 96.75 216 PHE A N 1
ATOM 1634 C CA . PHE A 1 216 ? 3.373 -3.444 -7.389 1.00 96.75 216 PHE A CA 1
ATOM 1635 C C . PHE A 1 216 ? 3.158 -4.957 -7.485 1.00 96.75 216 PHE A C 1
ATOM 1637 O O . PHE A 1 216 ? 2.029 -5.419 -7.340 1.00 96.75 216 PHE A O 1
ATOM 1644 N N . THR A 1 217 ? 4.220 -5.738 -7.690 1.00 95.00 217 THR A N 1
ATOM 1645 C CA . THR A 1 217 ? 4.134 -7.204 -7.639 1.00 95.00 217 THR A CA 1
ATOM 1646 C C . THR A 1 217 ? 3.843 -7.682 -6.223 1.00 95.00 217 THR A C 1
ATOM 1648 O O . THR A 1 217 ? 2.959 -8.517 -6.046 1.00 95.00 217 THR A O 1
ATOM 1651 N N . TYR A 1 218 ? 4.520 -7.103 -5.224 1.00 96.06 218 TYR A N 1
ATOM 1652 C CA . TYR A 1 218 ? 4.230 -7.364 -3.816 1.00 96.06 218 TYR A CA 1
ATOM 1653 C C . TYR A 1 218 ? 2.770 -7.032 -3.483 1.00 96.06 218 TYR A C 1
ATOM 1655 O O . TYR A 1 218 ? 2.044 -7.912 -3.041 1.00 96.06 218 TYR A O 1
ATOM 1663 N N . ILE A 1 219 ? 2.309 -5.812 -3.787 1.00 97.06 219 ILE A N 1
ATOM 1664 C CA . ILE A 1 219 ? 0.918 -5.399 -3.532 1.00 97.06 219 ILE A CA 1
ATOM 1665 C C . ILE A 1 219 ? -0.066 -6.370 -4.194 1.00 97.06 219 ILE A C 1
ATOM 1667 O O . ILE A 1 219 ? -1.031 -6.784 -3.559 1.00 97.06 219 ILE A O 1
ATOM 1671 N N . ARG A 1 220 ? 0.179 -6.756 -5.458 1.00 96.06 220 ARG A N 1
ATOM 1672 C CA . ARG A 1 220 ? -0.682 -7.711 -6.164 1.00 96.06 220 ARG A CA 1
ATOM 1673 C C . ARG A 1 220 ? -0.792 -9.025 -5.400 1.00 96.06 220 ARG A C 1
ATOM 1675 O O . ARG A 1 220 ? -1.903 -9.463 -5.143 1.00 96.06 220 ARG A O 1
ATOM 1682 N N . ARG A 1 221 ? 0.339 -9.651 -5.073 1.00 94.81 221 ARG A N 1
ATOM 1683 C CA . ARG A 1 221 ? 0.355 -10.950 -4.393 1.00 94.81 221 ARG A CA 1
ATOM 1684 C C . ARG A 1 221 ? -0.372 -10.866 -3.053 1.00 94.81 221 ARG A C 1
ATOM 1686 O O . ARG A 1 221 ? -1.333 -11.585 -2.828 1.00 94.81 221 ARG A O 1
ATOM 1693 N N . GLU A 1 222 ? 0.043 -9.925 -2.214 1.00 96.38 222 GLU A N 1
ATOM 1694 C CA . GLU A 1 222 ? -0.441 -9.838 -0.838 1.00 96.38 222 GLU A CA 1
ATOM 1695 C C . GLU A 1 222 ? -1.928 -9.503 -0.731 1.00 96.38 222 GLU A C 1
ATOM 1697 O O . GLU A 1 222 ? -2.589 -9.989 0.181 1.00 96.38 222 GLU A O 1
ATOM 1702 N N . LEU A 1 223 ? -2.461 -8.658 -1.621 1.00 96.88 223 LEU A N 1
ATOM 1703 C CA . LEU A 1 223 ? -3.875 -8.288 -1.565 1.00 96.88 223 LEU A CA 1
ATOM 1704 C C . LEU A 1 223 ? -4.777 -9.357 -2.183 1.00 96.88 223 LEU A C 1
ATOM 1706 O O . LEU A 1 223 ? -5.845 -9.612 -1.633 1.00 96.88 223 LEU A O 1
ATOM 1710 N N . LEU A 1 224 ? -4.348 -10.003 -3.275 1.00 95.25 224 LEU A N 1
ATOM 1711 C CA . LEU A 1 224 ? -5.125 -11.075 -3.909 1.00 95.25 224 LEU A CA 1
ATOM 1712 C C . LEU A 1 224 ? -5.150 -12.369 -3.088 1.00 95.25 224 LEU A C 1
ATOM 1714 O O . LEU A 1 224 ? -6.074 -13.157 -3.240 1.00 95.25 224 LEU A O 1
ATOM 1718 N N . GLU A 1 225 ? -4.170 -12.578 -2.210 1.00 94.31 225 GLU A N 1
ATOM 1719 C CA . GLU A 1 225 ? -4.124 -13.711 -1.273 1.00 94.31 225 GLU A CA 1
ATOM 1720 C C . GLU A 1 225 ? -4.798 -13.398 0.078 1.00 94.31 225 GLU A C 1
ATOM 1722 O O . GLU A 1 225 ? -4.653 -14.152 1.040 1.00 94.31 225 GLU A O 1
ATOM 1727 N N . SER A 1 226 ? -5.522 -12.279 0.182 1.00 95.25 226 SER A N 1
ATOM 1728 C CA . SER A 1 226 ? -6.123 -11.808 1.434 1.00 95.25 226 SER A CA 1
ATOM 1729 C C . SER A 1 226 ? -7.624 -11.544 1.314 1.00 95.25 226 SER A C 1
ATOM 1731 O O . SER A 1 226 ? -8.145 -11.357 0.217 1.00 95.25 226 SER A O 1
ATOM 1733 N N . ALA A 1 227 ? -8.289 -11.401 2.466 1.00 92.94 227 ALA A N 1
ATOM 1734 C CA . ALA A 1 227 ? -9.705 -11.027 2.568 1.00 92.94 227 ALA A CA 1
ATOM 1735 C C . ALA A 1 227 ? -10.049 -9.672 1.912 1.00 92.94 227 ALA A C 1
ATOM 1737 O O . ALA A 1 227 ? -11.220 -9.355 1.707 1.00 92.94 227 ALA A O 1
ATOM 1738 N N . VAL A 1 228 ? -9.040 -8.864 1.558 1.00 95.56 228 VAL A N 1
ATOM 1739 C CA . VAL A 1 228 ? -9.238 -7.624 0.798 1.00 95.56 228 VAL A CA 1
ATOM 1740 C C . VAL A 1 228 ? -9.870 -7.923 -0.565 1.00 95.56 228 VAL A C 1
ATOM 1742 O O . VAL A 1 228 ? -10.730 -7.163 -1.000 1.00 95.56 228 VAL A O 1
ATOM 1745 N N . LEU A 1 229 ? -9.494 -9.027 -1.228 1.00 95.56 229 LEU A N 1
ATOM 1746 C CA . LEU A 1 229 ? -10.098 -9.426 -2.503 1.00 95.56 229 LEU A CA 1
ATOM 1747 C C . LEU A 1 229 ? -11.582 -9.770 -2.347 1.00 95.56 229 LEU A C 1
ATOM 1749 O O . LEU A 1 229 ? -12.376 -9.366 -3.189 1.00 95.56 229 LEU A O 1
ATOM 1753 N N . ASP A 1 230 ? -11.962 -10.447 -1.265 1.00 94.12 230 ASP A N 1
ATOM 1754 C CA . ASP A 1 230 ? -13.356 -10.836 -1.022 1.00 94.12 230 ASP A CA 1
ATOM 1755 C C . ASP A 1 230 ? -14.263 -9.615 -0.793 1.00 94.12 230 ASP A C 1
ATOM 1757 O O . ASP A 1 230 ? -15.405 -9.592 -1.247 1.00 94.12 230 ASP A O 1
ATOM 1761 N N . ILE A 1 231 ? -13.749 -8.577 -0.120 1.00 93.44 231 ILE A N 1
ATOM 1762 C CA . ILE A 1 231 ? -14.483 -7.329 0.154 1.00 93.44 231 ILE A CA 1
ATOM 1763 C C . ILE A 1 231 ? -14.503 -6.398 -1.060 1.00 93.44 231 ILE A C 1
ATOM 1765 O O . ILE A 1 231 ? -15.523 -5.777 -1.352 1.00 93.44 231 ILE A O 1
ATOM 1769 N N . TYR A 1 232 ? -13.373 -6.262 -1.753 1.00 92.94 232 TYR A N 1
ATOM 1770 C CA . TYR A 1 232 ? -13.239 -5.337 -2.877 1.00 92.94 232 TYR A CA 1
ATOM 1771 C C . TYR A 1 232 ? -13.839 -5.928 -4.171 1.00 92.94 232 TYR A C 1
ATOM 1773 O O . TYR A 1 232 ? -14.395 -5.203 -4.996 1.00 92.94 232 TYR A O 1
ATOM 1781 N N . GLY A 1 233 ? -13.756 -7.248 -4.348 1.00 92.56 233 GLY A N 1
ATOM 1782 C CA . GLY A 1 233 ? -14.235 -7.983 -5.517 1.00 92.56 233 GLY A CA 1
ATOM 1783 C C . GLY A 1 233 ? -13.264 -7.986 -6.705 1.00 92.56 233 GLY A C 1
ATOM 1784 O O . GLY A 1 233 ? -12.162 -7.431 -6.657 1.00 92.56 233 GLY A O 1
ATOM 1785 N N . ASP A 1 234 ? -13.704 -8.592 -7.812 1.00 91.25 234 ASP A N 1
ATOM 1786 C CA . ASP A 1 234 ? -12.892 -8.849 -9.017 1.00 91.25 234 ASP A CA 1
ATOM 1787 C C . ASP A 1 234 ? -12.241 -7.593 -9.618 1.00 91.25 234 ASP A C 1
ATOM 1789 O O . ASP A 1 234 ? -11.155 -7.657 -10.205 1.00 91.25 234 ASP A O 1
ATOM 1793 N N . GLN A 1 235 ? -12.855 -6.422 -9.411 1.00 91.69 235 GLN A N 1
ATOM 1794 C CA . GLN A 1 235 ? -12.309 -5.138 -9.847 1.00 91.69 235 GLN A CA 1
ATOM 1795 C C . GLN A 1 235 ? -10.900 -4.889 -9.282 1.00 91.69 235 GLN A C 1
ATOM 1797 O O . GLN A 1 235 ? -10.063 -4.298 -9.971 1.00 91.69 235 GLN A O 1
ATOM 1802 N N . LEU A 1 236 ? -10.601 -5.350 -8.062 1.00 94.19 236 LEU A N 1
ATOM 1803 C CA . LEU A 1 236 ? -9.263 -5.245 -7.477 1.00 94.19 236 LEU A CA 1
ATOM 1804 C C . LEU A 1 236 ? -8.236 -6.031 -8.299 1.00 94.19 236 LEU A C 1
ATOM 1806 O O . LEU A 1 236 ? -7.157 -5.518 -8.608 1.00 94.19 236 LEU A O 1
ATOM 1810 N N . GLY A 1 237 ? -8.591 -7.259 -8.686 1.00 94.56 237 GLY A N 1
ATOM 1811 C CA . GLY A 1 237 ? -7.769 -8.136 -9.517 1.00 94.56 237 GLY A CA 1
ATOM 1812 C C . GLY A 1 237 ? -7.403 -7.485 -10.841 1.00 94.56 237 GLY A C 1
ATOM 1813 O O . GLY A 1 237 ? -6.220 -7.373 -11.173 1.00 94.56 237 GLY A O 1
ATOM 1814 N N . ASP A 1 238 ? -8.396 -6.976 -11.563 1.00 95.00 238 ASP A N 1
ATOM 1815 C CA . ASP A 1 238 ? -8.188 -6.306 -12.847 1.00 95.00 238 ASP A CA 1
ATOM 1816 C C . ASP A 1 238 ? -7.302 -5.063 -12.720 1.00 95.00 238 ASP A C 1
ATOM 1818 O O . ASP A 1 238 ? -6.371 -4.862 -13.515 1.00 95.00 238 ASP A O 1
ATOM 1822 N N . GLN A 1 239 ? -7.540 -4.244 -11.691 1.00 95.00 239 GLN A N 1
ATOM 1823 C CA . GLN A 1 239 ? -6.733 -3.058 -11.422 1.00 95.00 239 GLN A CA 1
ATOM 1824 C C . GLN A 1 239 ? -5.272 -3.421 -11.131 1.00 95.00 239 GLN A C 1
ATOM 1826 O O . GLN A 1 239 ? -4.362 -2.879 -11.770 1.00 95.00 239 GLN A O 1
ATOM 1831 N N . LEU A 1 240 ? -5.027 -4.364 -10.218 1.00 96.19 240 LEU A N 1
ATOM 1832 C CA . LEU A 1 240 ? -3.679 -4.790 -9.839 1.00 96.19 240 LEU A CA 1
ATOM 1833 C C . LEU A 1 240 ? -2.941 -5.449 -11.010 1.00 96.19 240 LEU A C 1
ATOM 1835 O O . LEU A 1 240 ? -1.781 -5.118 -11.276 1.00 96.19 240 LEU A O 1
ATOM 1839 N N . ASN A 1 241 ? -3.618 -6.312 -11.772 1.00 95.19 241 ASN A N 1
ATOM 1840 C CA . ASN A 1 241 ? -3.063 -6.952 -12.966 1.00 95.19 241 ASN A CA 1
ATOM 1841 C C . ASN A 1 241 ? -2.652 -5.915 -14.021 1.00 95.19 241 ASN A C 1
ATOM 1843 O O . ASN A 1 241 ? -1.537 -5.964 -14.554 1.00 95.19 241 ASN A O 1
ATOM 1847 N N . LYS A 1 242 ? -3.507 -4.920 -14.286 1.00 96.06 242 LYS A N 1
ATOM 1848 C CA . LYS A 1 242 ? -3.205 -3.814 -15.208 1.00 96.06 242 LYS A CA 1
ATOM 1849 C C . LYS A 1 242 ? -2.010 -2.978 -14.740 1.00 96.06 242 LYS A C 1
ATOM 1851 O O . LYS A 1 242 ? -1.169 -2.586 -15.561 1.00 96.06 242 LYS A O 1
ATOM 1856 N N . ARG A 1 243 ? -1.904 -2.707 -13.436 1.00 94.94 243 ARG A N 1
ATOM 1857 C CA . ARG A 1 243 ? -0.784 -1.950 -12.852 1.00 94.94 243 ARG A CA 1
ATOM 1858 C C . ARG A 1 243 ? 0.529 -2.714 -12.963 1.00 94.94 243 ARG A C 1
ATOM 1860 O O . ARG A 1 243 ? 1.508 -2.149 -13.451 1.00 94.94 243 ARG A O 1
ATOM 1867 N N . VAL A 1 244 ? 0.543 -3.999 -12.610 1.00 95.44 244 VAL A N 1
ATOM 1868 C CA . VAL A 1 244 ? 1.733 -4.850 -12.763 1.00 95.44 244 VAL A CA 1
ATOM 1869 C C . VAL A 1 244 ? 2.143 -4.950 -14.228 1.00 95.44 244 VAL A C 1
ATOM 1871 O O . VAL A 1 244 ? 3.320 -4.778 -14.531 1.00 95.44 244 VAL A O 1
ATOM 1874 N N . ARG A 1 245 ? 1.196 -5.117 -15.162 1.00 95.31 245 ARG A N 1
ATOM 1875 C CA . ARG A 1 245 ? 1.497 -5.113 -16.603 1.00 95.31 245 ARG A CA 1
ATOM 1876 C C . ARG A 1 245 ? 2.152 -3.806 -17.054 1.00 95.31 245 ARG A C 1
ATOM 1878 O O . ARG A 1 245 ? 3.142 -3.842 -17.774 1.00 95.31 245 ARG A O 1
ATOM 1885 N N . THR A 1 246 ? 1.649 -2.660 -16.595 1.00 95.88 246 THR A N 1
ATOM 1886 C CA . THR A 1 246 ? 2.267 -1.349 -16.871 1.00 95.88 246 THR A CA 1
ATOM 1887 C C . THR A 1 246 ? 3.700 -1.272 -16.331 1.00 95.88 246 THR A C 1
ATOM 1889 O O . THR A 1 246 ? 4.593 -0.789 -17.025 1.00 95.88 246 THR A O 1
ATOM 1892 N N . CYS A 1 247 ? 3.944 -1.774 -15.117 1.00 95.94 247 CYS A N 1
ATOM 1893 C CA . CYS A 1 247 ? 5.285 -1.798 -14.526 1.00 95.94 247 CYS A CA 1
ATOM 1894 C C . CYS A 1 247 ? 6.232 -2.737 -15.282 1.00 95.94 247 CYS A C 1
ATOM 1896 O O . CYS A 1 247 ? 7.384 -2.376 -15.505 1.00 95.94 247 CYS A O 1
ATOM 1898 N N . LYS A 1 248 ? 5.741 -3.900 -15.733 1.00 94.88 248 LYS A N 1
ATOM 1899 C CA . LYS A 1 248 ? 6.496 -4.822 -16.593 1.00 94.88 248 LYS A CA 1
ATOM 1900 C C . LYS A 1 248 ? 6.920 -4.141 -17.892 1.00 94.88 248 LYS A C 1
ATOM 1902 O O . LYS A 1 248 ? 8.091 -4.195 -18.235 1.00 94.88 248 LYS A O 1
ATOM 1907 N N . VAL A 1 249 ? 6.012 -3.432 -18.569 1.00 94.69 249 VAL A N 1
ATOM 1908 C CA . VAL A 1 249 ? 6.347 -2.678 -19.792 1.00 94.69 249 VAL A CA 1
ATOM 1909 C C . VAL A 1 249 ? 7.448 -1.647 -19.520 1.00 94.69 249 VAL A C 1
ATOM 1911 O O . VAL A 1 249 ? 8.460 -1.659 -20.213 1.00 94.69 249 VAL A O 1
ATOM 1914 N N . ARG A 1 250 ? 7.310 -0.829 -18.464 1.00 94.44 250 ARG A N 1
ATOM 1915 C CA . ARG A 1 250 ? 8.349 0.142 -18.059 1.00 94.44 250 ARG A CA 1
ATOM 1916 C C . ARG A 1 250 ? 9.695 -0.526 -17.753 1.00 94.44 250 ARG A C 1
ATOM 1918 O O . ARG A 1 250 ? 10.742 0.043 -18.033 1.00 94.44 250 ARG A O 1
ATOM 1925 N N . TYR A 1 251 ? 9.686 -1.723 -17.170 1.00 94.94 251 TYR A N 1
ATOM 1926 C CA . TYR A 1 251 ? 10.905 -2.495 -16.937 1.00 94.94 251 TYR A CA 1
ATOM 1927 C C . TYR A 1 251 ? 11.524 -2.998 -18.252 1.00 94.94 251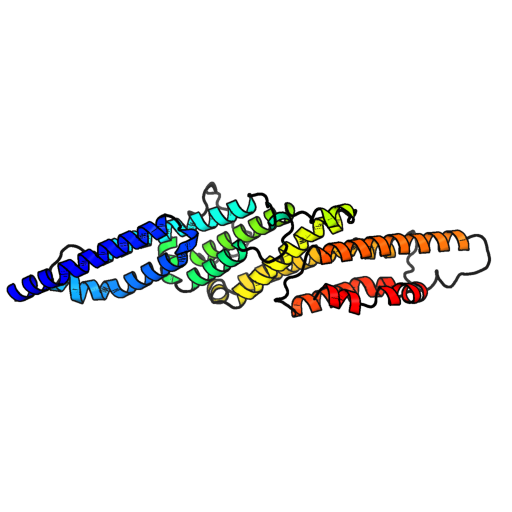 TYR A C 1
ATOM 1929 O O . TYR A 1 251 ? 12.727 -2.870 -18.453 1.00 94.94 251 TYR A O 1
ATOM 1937 N N . LEU A 1 252 ? 10.723 -3.518 -19.183 1.00 93.00 252 LEU A N 1
ATOM 1938 C CA . LEU A 1 252 ? 11.224 -4.009 -20.471 1.00 93.00 252 LEU A CA 1
ATOM 1939 C C . LEU A 1 252 ? 11.822 -2.897 -21.346 1.00 93.00 252 LEU A C 1
ATOM 1941 O O . LEU A 1 252 ? 12.733 -3.166 -22.129 1.00 93.00 252 LEU A O 1
ATOM 1945 N N . GLU A 1 253 ? 11.390 -1.643 -21.179 1.00 92.69 253 GLU A N 1
ATOM 1946 C CA . GLU A 1 253 ? 11.983 -0.482 -21.860 1.00 92.69 253 GLU A CA 1
ATOM 1947 C C . GLU A 1 253 ? 13.484 -0.315 -21.573 1.00 92.69 253 GLU A C 1
ATOM 1949 O O . GLU A 1 253 ? 14.205 0.188 -22.437 1.00 92.69 253 GLU A O 1
ATOM 1954 N N . ILE A 1 254 ? 13.983 -0.806 -20.429 1.00 92.81 254 ILE A N 1
ATOM 1955 C CA . ILE A 1 254 ? 15.419 -0.840 -20.084 1.00 92.81 254 ILE A CA 1
ATOM 1956 C C . ILE A 1 254 ? 16.236 -1.535 -21.182 1.00 92.81 254 ILE A C 1
ATOM 1958 O O . ILE A 1 254 ? 17.367 -1.142 -21.464 1.00 92.81 254 ILE A O 1
ATOM 1962 N N . TRP A 1 255 ? 15.651 -2.542 -21.831 1.00 90.19 255 TRP A N 1
ATOM 1963 C CA . TRP A 1 255 ? 16.297 -3.363 -22.852 1.00 90.19 255 TRP A CA 1
ATOM 1964 C C . TRP A 1 255 ? 16.167 -2.783 -24.265 1.00 90.19 255 TRP A C 1
ATOM 1966 O O . TRP A 1 255 ? 16.837 -3.255 -25.185 1.00 90.19 255 TRP A O 1
ATOM 1976 N N . SER A 1 256 ? 15.348 -1.742 -24.458 1.00 90.25 256 SER A N 1
ATOM 1977 C CA . SER A 1 256 ? 15.122 -1.125 -25.772 1.00 90.25 256 SER A CA 1
ATOM 1978 C C . SER A 1 256 ? 16.396 -0.635 -26.478 1.00 90.25 256 SER A C 1
ATOM 1980 O O . SER A 1 256 ? 16.489 -0.860 -27.686 1.00 90.25 256 SER A O 1
ATOM 1982 N N . PRO A 1 257 ? 17.428 -0.073 -25.804 1.00 89.19 257 PRO A N 1
ATOM 1983 C CA . PRO A 1 257 ? 18.632 0.384 -26.501 1.00 89.19 257 PRO A CA 1
ATOM 1984 C C . PRO A 1 257 ? 19.410 -0.756 -27.174 1.00 89.19 257 PRO A C 1
ATOM 1986 O O . PRO A 1 257 ? 20.013 -0.549 -28.225 1.00 89.19 257 PRO A O 1
ATOM 1989 N N . LEU A 1 258 ? 19.358 -1.973 -26.616 1.00 85.25 258 LEU A N 1
ATOM 1990 C CA . LEU A 1 258 ? 19.990 -3.155 -27.211 1.00 85.25 258 LEU A CA 1
ATOM 1991 C C . LEU A 1 258 ? 19.290 -3.531 -28.517 1.00 85.25 258 LEU A C 1
ATOM 1993 O O . LEU A 1 258 ? 19.938 -3.879 -29.501 1.00 85.25 258 LEU A O 1
ATOM 1997 N N . ILE A 1 259 ? 17.961 -3.450 -28.520 1.00 83.69 259 ILE A N 1
ATOM 1998 C CA . ILE A 1 259 ? 17.140 -3.753 -29.687 1.00 83.69 259 ILE A CA 1
ATOM 1999 C C . ILE A 1 259 ? 17.396 -2.711 -30.777 1.00 83.69 259 ILE A C 1
ATOM 2001 O O . ILE A 1 259 ? 17.698 -3.084 -31.908 1.00 83.69 259 ILE A O 1
ATOM 2005 N N . SER A 1 260 ? 17.375 -1.419 -30.434 1.00 85.06 260 SER A N 1
ATOM 2006 C CA . SER A 1 260 ? 17.634 -0.325 -31.379 1.00 85.06 260 SER A CA 1
ATOM 2007 C C . SER A 1 260 ? 19.025 -0.407 -32.010 1.00 85.06 260 SER A C 1
ATOM 2009 O O . SER A 1 260 ? 19.152 -0.261 -33.224 1.00 85.06 260 SER A O 1
ATOM 2011 N N . ALA A 1 261 ? 20.060 -0.740 -31.228 1.00 82.38 261 ALA A N 1
ATOM 2012 C CA . ALA A 1 261 ? 21.424 -0.915 -31.738 1.00 82.38 261 ALA A CA 1
ATOM 2013 C C . ALA A 1 261 ? 21.531 -1.997 -32.831 1.00 82.38 261 ALA A C 1
ATOM 2015 O O . ALA A 1 261 ? 22.429 -1.946 -33.675 1.00 82.38 261 ALA A O 1
ATOM 2016 N N . LEU A 1 262 ? 20.614 -2.968 -32.827 1.00 71.62 262 LEU A N 1
ATOM 2017 C CA . LEU A 1 262 ? 20.535 -4.025 -33.830 1.00 71.62 262 LEU A CA 1
ATOM 2018 C C . LEU A 1 262 ? 19.492 -3.735 -34.935 1.00 71.62 262 LEU A C 1
ATOM 2020 O O . LEU A 1 262 ? 19.659 -4.227 -36.052 1.00 71.62 262 LEU A O 1
ATOM 2024 N N . MET A 1 263 ? 18.446 -2.944 -34.647 1.00 71.12 263 MET A N 1
ATOM 2025 C CA . MET A 1 263 ? 17.331 -2.618 -35.555 1.00 71.12 263 MET A CA 1
ATOM 2026 C C . MET A 1 263 ? 17.552 -1.401 -36.466 1.00 71.12 263 MET A C 1
ATOM 2028 O O . MET A 1 263 ? 16.861 -1.316 -37.479 1.00 71.12 263 MET A O 1
ATOM 2032 N N . ASP A 1 264 ? 18.529 -0.523 -36.204 1.00 59.22 264 ASP A N 1
ATOM 2033 C CA . ASP A 1 264 ? 18.915 0.626 -37.068 1.00 59.22 264 ASP A CA 1
ATOM 2034 C C . ASP A 1 264 ? 19.312 0.246 -38.524 1.00 59.22 264 ASP A C 1
ATOM 2036 O O . ASP A 1 264 ? 19.741 1.078 -39.317 1.00 59.22 264 ASP A O 1
ATOM 2040 N N . ALA A 1 265 ? 19.148 -1.019 -38.915 1.00 48.25 265 ALA A N 1
ATOM 2041 C CA . ALA A 1 265 ? 19.335 -1.562 -40.256 1.00 48.25 265 ALA A CA 1
ATOM 2042 C C . ALA A 1 265 ? 18.201 -1.231 -41.258 1.00 48.25 265 ALA A C 1
ATOM 2044 O O . ALA A 1 265 ? 18.159 -1.819 -42.335 1.00 48.25 265 ALA A O 1
ATOM 2045 N N . GLY A 1 266 ? 17.265 -0.341 -40.921 1.00 45.00 266 GLY A N 1
ATOM 2046 C CA . GLY A 1 266 ? 16.062 -0.055 -41.713 1.00 45.00 266 GLY A CA 1
ATOM 2047 C C . GLY A 1 266 ? 16.103 1.236 -42.534 1.00 45.00 266 GLY A C 1
ATOM 2048 O O . GLY A 1 266 ? 15.125 1.976 -42.519 1.00 45.00 266 GLY A O 1
ATOM 2049 N N . GLY A 1 267 ? 17.204 1.535 -43.225 1.00 36.03 267 GLY A N 1
ATOM 2050 C CA . GLY A 1 267 ? 17.225 2.555 -44.278 1.00 36.03 267 GLY A CA 1
ATOM 2051 C C . GLY A 1 267 ? 16.821 1.939 -45.617 1.00 36.03 267 GLY A C 1
ATOM 2052 O O . GLY A 1 267 ? 17.628 1.223 -46.191 1.00 36.03 267 GLY A O 1
ATOM 2053 N N . GLU A 1 268 ? 15.582 2.217 -46.040 1.00 37.50 268 GLU A N 1
ATOM 2054 C CA . GLU A 1 268 ? 14.924 1.929 -47.333 1.00 37.50 268 GLU A CA 1
ATOM 2055 C C . GLU A 1 268 ? 15.015 0.481 -47.880 1.00 37.50 268 GLU A C 1
ATOM 2057 O O . GLU A 1 268 ? 16.070 -0.057 -48.180 1.00 37.50 268 GLU A O 1
ATOM 2062 N N . GL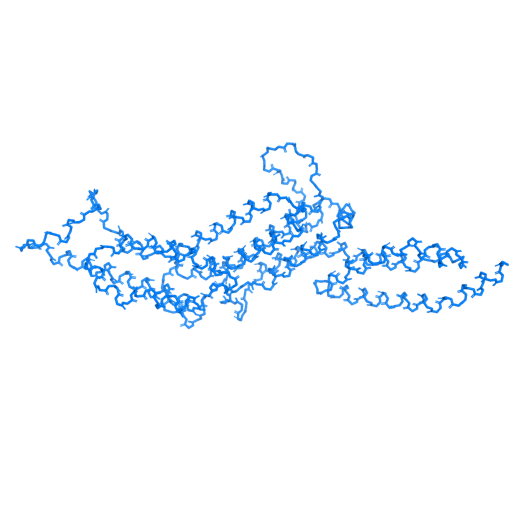U A 1 269 ? 13.836 -0.128 -48.066 1.00 35.44 269 GLU A N 1
ATOM 2063 C CA . GLU A 1 269 ? 13.581 -1.482 -48.595 1.00 35.44 269 GLU A CA 1
ATOM 2064 C C . GLU A 1 269 ? 13.764 -2.674 -47.632 1.00 35.44 269 GLU A C 1
ATOM 2066 O O . GLU A 1 269 ? 14.638 -3.526 -47.767 1.00 35.44 269 GLU A O 1
ATOM 2071 N N . GLY A 1 270 ? 12.807 -2.828 -46.713 1.00 35.66 270 GLY A N 1
ATOM 2072 C CA . GLY A 1 270 ? 11.891 -3.984 -46.735 1.00 35.66 270 GLY A CA 1
ATOM 2073 C C . GLY A 1 270 ? 12.438 -5.423 -46.792 1.00 35.66 270 GLY A C 1
ATOM 2074 O O . GLY A 1 270 ? 11.694 -6.312 -47.203 1.00 35.66 270 GLY A O 1
ATOM 2075 N N . LYS A 1 271 ? 13.680 -5.710 -46.389 1.00 35.88 271 LYS A N 1
ATOM 2076 C CA . LYS A 1 271 ? 14.203 -7.086 -46.301 1.00 35.88 271 LYS A CA 1
ATOM 2077 C C . LYS A 1 271 ? 14.877 -7.354 -44.962 1.00 35.88 271 LYS A C 1
ATOM 2079 O O . LYS A 1 271 ? 16.099 -7.392 -44.844 1.00 35.88 271 LYS A O 1
ATOM 2084 N N . PHE A 1 272 ? 14.059 -7.678 -43.963 1.00 47.03 272 PHE A N 1
ATOM 2085 C CA . PHE A 1 272 ? 14.510 -8.542 -42.876 1.00 47.03 272 PHE A CA 1
ATOM 2086 C C . PHE A 1 272 ? 14.704 -9.951 -43.451 1.00 47.03 272 PHE A C 1
ATOM 2088 O O . PHE A 1 272 ? 13.781 -10.757 -43.513 1.00 47.03 272 PHE A O 1
ATOM 2095 N N . GLY A 1 273 ? 15.894 -10.231 -43.975 1.00 33.75 273 GLY A N 1
ATOM 2096 C CA . GLY A 1 273 ? 16.186 -11.548 -44.521 1.00 33.75 273 GLY A CA 1
ATOM 2097 C C . GLY A 1 273 ? 17.577 -11.638 -45.114 1.00 33.75 273 GLY A C 1
ATOM 2098 O O . GLY A 1 273 ? 17.798 -11.124 -46.200 1.00 33.75 273 GLY A O 1
ATOM 2099 N N . LEU A 1 274 ? 18.485 -12.318 -44.401 1.00 38.53 274 LEU A N 1
ATOM 2100 C CA . LEU A 1 274 ? 19.550 -13.208 -44.911 1.00 38.53 274 LEU A CA 1
ATOM 2101 C C . LEU A 1 274 ? 20.431 -12.759 -46.109 1.00 38.53 274 LEU A C 1
ATOM 2103 O O . LEU A 1 274 ? 21.182 -13.577 -46.640 1.00 38.53 274 LEU A O 1
ATOM 2107 N N . GLY A 1 275 ? 20.390 -11.495 -46.532 1.00 36.69 275 GLY A N 1
ATOM 2108 C CA . GLY A 1 275 ? 21.031 -11.008 -47.757 1.00 36.69 275 GLY A CA 1
ATOM 2109 C C . GLY A 1 275 ? 22.334 -10.246 -47.529 1.00 36.69 275 GLY A C 1
ATOM 2110 O O . GLY A 1 275 ? 23.271 -10.417 -48.303 1.00 36.69 275 GLY A O 1
ATOM 2111 N N . ALA A 1 276 ? 22.445 -9.482 -46.438 1.00 41.03 276 ALA A N 1
ATOM 2112 C CA . ALA A 1 276 ? 23.626 -8.648 -46.173 1.00 41.03 276 ALA A CA 1
ATOM 2113 C C . ALA A 1 276 ? 24.896 -9.476 -45.879 1.00 41.03 276 ALA A C 1
ATOM 2115 O O . ALA A 1 276 ? 26.003 -9.104 -46.235 1.00 41.03 276 ALA A O 1
ATOM 2116 N N . VAL A 1 277 ? 24.758 -10.688 -45.328 1.00 42.34 277 VAL A N 1
ATOM 2117 C CA . VAL A 1 277 ? 25.921 -11.572 -45.102 1.00 42.34 277 VAL A CA 1
ATOM 2118 C C . VAL A 1 277 ? 26.339 -12.333 -46.373 1.00 42.34 277 VAL A C 1
ATOM 2120 O O . VAL A 1 277 ? 27.448 -12.862 -46.433 1.00 42.34 277 VAL A O 1
ATOM 2123 N N . LYS A 1 278 ? 25.492 -12.392 -47.413 1.00 37.91 278 LYS A N 1
ATOM 2124 C CA . LYS A 1 278 ? 25.761 -13.179 -48.631 1.00 37.91 278 LYS A CA 1
ATOM 2125 C C . LYS A 1 278 ? 26.316 -12.385 -49.815 1.00 37.91 278 LYS A C 1
ATOM 2127 O O . LYS A 1 278 ? 26.757 -13.016 -50.770 1.00 37.91 278 LYS A O 1
ATOM 2132 N N . SER A 1 279 ? 26.389 -11.056 -49.755 1.00 39.66 279 SER A N 1
ATOM 2133 C CA . SER A 1 279 ? 27.011 -10.254 -50.821 1.00 39.66 279 SER A CA 1
ATOM 2134 C C . SER A 1 279 ? 28.433 -9.804 -50.470 1.00 39.66 279 SER A C 1
ATOM 2136 O O . SER A 1 279 ? 28.808 -8.649 -50.655 1.00 39.66 279 SER A O 1
ATOM 2138 N N . ALA A 1 280 ? 29.277 -10.736 -50.027 1.00 40.22 280 ALA A N 1
ATOM 2139 C CA . ALA A 1 280 ? 30.723 -10.554 -50.109 1.00 40.22 280 ALA A CA 1
ATOM 2140 C C . ALA A 1 280 ? 31.202 -10.867 -51.542 1.00 40.22 280 ALA A C 1
ATOM 2142 O O . ALA A 1 280 ? 31.981 -11.794 -51.751 1.00 40.22 280 ALA A O 1
ATOM 2143 N N . LEU A 1 281 ? 30.726 -10.109 -52.538 1.00 42.19 281 LEU A N 1
ATOM 2144 C CA . LEU A 1 281 ? 31.473 -9.983 -53.789 1.00 42.19 281 LEU A CA 1
ATOM 2145 C C . LEU A 1 281 ? 32.667 -9.043 -53.548 1.00 42.19 281 LEU A C 1
ATOM 2147 O O . LEU A 1 281 ? 32.534 -8.045 -52.832 1.00 42.19 281 LEU A O 1
ATOM 2151 N N . PRO A 1 282 ? 33.846 -9.336 -54.118 1.00 40.75 282 PRO A N 1
ATOM 2152 C CA . PRO A 1 282 ? 35.030 -8.512 -53.933 1.00 40.75 282 PRO A CA 1
ATOM 2153 C C . PRO A 1 282 ? 34.890 -7.221 -54.755 1.00 40.75 282 PRO A C 1
ATOM 2155 O O . PRO A 1 282 ? 35.243 -7.176 -55.928 1.00 40.75 282 PRO A O 1
ATOM 2158 N N . GLY A 1 283 ? 34.358 -6.162 -54.144 1.00 47.84 283 GLY A N 1
ATOM 2159 C CA . GLY A 1 283 ? 34.262 -4.842 -54.770 1.00 47.84 283 GLY A CA 1
ATOM 2160 C C . GLY A 1 283 ? 33.798 -3.758 -53.796 1.00 47.84 283 GLY A C 1
ATOM 2161 O O . GLY A 1 283 ? 32.765 -3.920 -53.161 1.00 47.84 283 GLY A O 1
ATOM 2162 N N . GLN A 1 284 ? 34.612 -2.701 -53.664 1.00 46.88 284 GLN A N 1
ATOM 2163 C CA . GLN A 1 284 ? 34.459 -1.343 -53.080 1.00 46.88 284 GLN A CA 1
ATOM 2164 C C . GLN A 1 284 ? 33.486 -1.004 -51.916 1.00 46.88 284 GLN A C 1
ATOM 2166 O O . GLN A 1 284 ? 33.767 -0.043 -51.203 1.00 46.88 284 GLN A O 1
ATOM 2171 N N . HIS A 1 285 ? 32.428 -1.764 -51.625 1.00 48.94 285 HIS A N 1
ATOM 2172 C CA . HIS A 1 285 ? 31.444 -1.478 -50.565 1.00 48.94 285 HIS A CA 1
ATOM 2173 C C . HIS A 1 285 ? 31.590 -2.346 -49.298 1.00 48.94 285 HIS A C 1
ATOM 2175 O O . HIS A 1 285 ? 31.116 -1.961 -48.228 1.00 48.94 285 HIS A O 1
ATOM 2181 N N . ALA A 1 286 ? 32.356 -3.444 -49.352 1.00 53.34 286 ALA A N 1
ATOM 2182 C CA . ALA A 1 286 ? 32.556 -4.364 -48.220 1.00 53.34 286 ALA A CA 1
ATOM 2183 C C . ALA A 1 286 ? 33.225 -3.722 -46.980 1.00 53.34 286 ALA A C 1
ATOM 2185 O O . ALA A 1 286 ? 33.072 -4.202 -45.856 1.00 53.34 286 ALA A O 1
ATOM 2186 N N . GLY A 1 287 ? 33.989 -2.638 -47.156 1.00 55.50 287 GLY A N 1
ATOM 2187 C CA . GLY A 1 287 ? 34.651 -1.930 -46.054 1.00 55.50 287 GLY A CA 1
ATOM 2188 C C . GLY A 1 287 ? 33.733 -0.981 -45.275 1.00 55.50 287 GLY A C 1
ATOM 2189 O O . GLY A 1 287 ? 33.996 -0.705 -44.105 1.00 55.50 287 GLY A O 1
ATOM 2190 N N . ALA A 1 288 ? 32.674 -0.462 -45.903 1.00 60.47 288 ALA A N 1
ATOM 2191 C CA . ALA A 1 288 ? 31.676 0.376 -45.237 1.00 60.47 288 ALA A CA 1
ATOM 2192 C C . ALA A 1 288 ? 30.713 -0.492 -44.415 1.00 60.47 288 ALA A C 1
ATOM 2194 O O . ALA A 1 288 ? 30.546 -0.255 -43.223 1.00 60.47 288 ALA A O 1
ATOM 2195 N N . GLU A 1 289 ? 30.220 -1.580 -45.009 1.00 59.72 289 GLU A N 1
ATOM 2196 C CA . GLU A 1 289 ? 29.327 -2.543 -44.354 1.00 59.72 289 GLU A CA 1
ATOM 2197 C C . GLU A 1 289 ? 29.984 -3.220 -43.139 1.00 59.72 289 GLU A C 1
ATOM 2199 O O . GLU A 1 289 ? 29.394 -3.305 -42.067 1.00 59.72 289 GLU A O 1
ATOM 2204 N N . ARG A 1 290 ? 31.263 -3.618 -43.239 1.00 62.62 290 ARG A N 1
ATOM 2205 C CA . ARG A 1 290 ? 32.009 -4.171 -42.089 1.00 62.62 290 ARG A CA 1
ATOM 2206 C C . ARG A 1 290 ? 32.210 -3.167 -40.952 1.00 62.62 290 ARG A C 1
ATOM 2208 O O . ARG A 1 290 ? 32.251 -3.576 -39.791 1.00 62.62 290 ARG A O 1
ATOM 2215 N N . ARG A 1 291 ? 32.394 -1.880 -41.270 1.00 68.19 291 ARG A N 1
ATOM 2216 C CA . ARG A 1 291 ? 32.544 -0.816 -40.262 1.00 68.19 291 ARG A CA 1
ATOM 2217 C C . ARG A 1 291 ? 31.225 -0.556 -39.548 1.00 68.19 291 ARG A C 1
ATOM 2219 O O . ARG A 1 291 ? 31.224 -0.495 -38.327 1.00 68.19 291 ARG A O 1
ATOM 2226 N N . ASP A 1 292 ? 30.137 -0.505 -40.300 1.00 70.19 292 ASP A N 1
ATOM 2227 C CA . ASP A 1 292 ? 28.784 -0.331 -39.782 1.00 70.19 292 ASP A CA 1
ATOM 2228 C C . ASP A 1 292 ? 28.354 -1.515 -38.891 1.00 70.19 292 ASP A C 1
ATOM 2230 O O . ASP A 1 292 ? 27.933 -1.332 -37.753 1.00 70.19 292 ASP A O 1
ATOM 2234 N N . VAL A 1 293 ? 28.610 -2.756 -39.319 1.00 68.38 293 VAL A N 1
ATOM 2235 C CA . VAL A 1 293 ? 28.383 -3.945 -38.477 1.00 68.38 293 VAL A CA 1
ATOM 2236 C C . VAL A 1 293 ? 29.194 -3.884 -37.175 1.00 68.38 293 VAL A C 1
ATOM 2238 O O . VAL A 1 293 ? 28.678 -4.207 -36.105 1.00 68.38 293 VAL A O 1
ATOM 2241 N N . LYS A 1 294 ? 30.465 -3.461 -37.230 1.00 73.25 294 LYS A N 1
ATOM 2242 C CA . LYS A 1 294 ? 31.312 -3.321 -36.033 1.00 73.25 294 LYS A CA 1
ATOM 2243 C C . LYS A 1 294 ? 30.793 -2.233 -35.087 1.00 73.25 294 LYS A C 1
ATOM 2245 O O . LYS A 1 294 ? 30.825 -2.448 -33.879 1.00 73.25 294 LYS A O 1
ATOM 2250 N N . ASP A 1 295 ? 30.339 -1.106 -35.626 1.00 81.12 295 ASP A N 1
ATOM 2251 C CA . ASP A 1 295 ? 29.759 -0.003 -34.856 1.00 81.12 295 ASP A CA 1
ATOM 2252 C C . ASP A 1 295 ? 28.472 -0.431 -34.136 1.00 81.12 295 ASP A C 1
ATOM 2254 O O . ASP A 1 295 ? 28.355 -0.260 -32.924 1.00 81.12 295 ASP A O 1
ATOM 2258 N N . ARG A 1 296 ? 27.568 -1.123 -34.840 1.00 76.75 296 ARG A N 1
ATOM 2259 C CA . ARG A 1 296 ? 26.334 -1.692 -34.272 1.00 76.75 296 ARG A CA 1
ATOM 2260 C C . ARG A 1 296 ? 26.603 -2.641 -33.107 1.00 76.75 296 ARG A C 1
ATOM 2262 O O . ARG A 1 296 ? 26.007 -2.506 -32.040 1.00 76.75 296 ARG A O 1
ATOM 2269 N N . PHE A 1 297 ? 27.553 -3.566 -33.266 1.00 78.19 297 PHE A N 1
ATOM 2270 C CA . PHE A 1 297 ? 27.967 -4.427 -32.154 1.00 78.19 297 PHE A CA 1
ATOM 2271 C C . PHE A 1 297 ? 28.652 -3.651 -31.027 1.00 78.19 297 PHE A C 1
ATOM 2273 O O . PHE A 1 297 ? 28.547 -4.062 -29.875 1.00 78.19 297 PHE A O 1
ATOM 2280 N N . GLY A 1 298 ? 29.360 -2.562 -31.328 1.00 81.94 298 GLY A N 1
ATOM 2281 C CA . GLY A 1 298 ? 29.907 -1.655 -30.319 1.00 81.94 298 GLY A CA 1
ATOM 2282 C C . GLY A 1 298 ? 28.798 -1.079 -29.443 1.00 81.94 298 GLY A C 1
ATOM 2283 O O . GLY A 1 298 ? 28.795 -1.327 -28.239 1.00 81.94 298 GLY A O 1
ATOM 2284 N N . ARG A 1 299 ? 27.808 -0.434 -30.073 1.00 85.38 299 ARG A N 1
ATOM 2285 C CA . ARG A 1 299 ? 26.628 0.150 -29.413 1.00 85.38 299 ARG A CA 1
ATOM 2286 C C . ARG A 1 299 ? 25.821 -0.884 -28.626 1.00 85.38 299 ARG A C 1
ATOM 2288 O O . ARG A 1 299 ? 25.427 -0.626 -27.494 1.00 85.38 299 ARG A O 1
ATOM 2295 N N . PHE A 1 300 ? 25.623 -2.079 -29.186 1.00 85.44 300 PHE A N 1
ATOM 2296 C CA . PHE A 1 300 ? 24.950 -3.177 -28.488 1.00 85.44 300 PHE A CA 1
ATOM 2297 C C . PHE A 1 300 ? 25.704 -3.612 -27.227 1.00 85.44 300 PHE A C 1
ATOM 2299 O O . PHE A 1 300 ? 25.091 -3.768 -26.177 1.00 85.44 300 PHE A O 1
ATOM 2306 N N . ASN A 1 301 ? 27.024 -3.819 -27.316 1.00 84.19 301 ASN A N 1
ATOM 2307 C CA . ASN A 1 301 ? 27.821 -4.260 -26.168 1.00 84.19 301 ASN A CA 1
ATOM 2308 C C . ASN A 1 301 ? 27.876 -3.195 -25.069 1.00 84.19 301 ASN A C 1
ATOM 2310 O O . ASN A 1 301 ? 27.836 -3.547 -23.897 1.00 84.19 301 ASN A O 1
ATOM 2314 N N . GLU A 1 302 ? 27.960 -1.918 -25.443 1.00 89.00 302 GLU A N 1
ATOM 2315 C CA . GLU A 1 302 ? 27.904 -0.800 -24.500 1.00 89.00 302 GLU A CA 1
ATOM 2316 C C . GLU A 1 302 ? 26.557 -0.765 -23.773 1.00 89.00 302 GLU A C 1
ATOM 2318 O O . GLU A 1 302 ? 26.519 -0.831 -22.547 1.00 89.00 302 GLU A O 1
ATOM 2323 N N . ALA A 1 303 ? 25.446 -0.793 -24.515 1.00 88.50 303 ALA A N 1
ATOM 2324 C CA . ALA A 1 303 ? 24.111 -0.827 -23.926 1.00 88.50 303 ALA A CA 1
ATOM 2325 C C . ALA A 1 303 ? 23.889 -2.071 -23.046 1.00 88.50 303 ALA A C 1
ATOM 2327 O O . ALA A 1 303 ? 23.280 -1.988 -21.982 1.00 88.50 303 ALA A O 1
ATOM 2328 N N . PHE A 1 304 ? 24.399 -3.230 -23.466 1.00 87.69 304 PHE A N 1
ATOM 2329 C CA . PHE A 1 304 ? 24.322 -4.465 -22.690 1.00 87.69 304 PHE A CA 1
ATOM 2330 C C . PHE A 1 304 ? 25.093 -4.369 -21.368 1.00 87.69 304 PHE A C 1
ATOM 2332 O O . PHE A 1 304 ? 24.574 -4.768 -20.326 1.00 87.69 304 PHE A O 1
ATOM 2339 N N . GLU A 1 305 ? 26.301 -3.805 -21.394 1.00 88.31 305 GLU A N 1
ATOM 2340 C CA . GLU A 1 305 ? 27.108 -3.585 -20.194 1.00 88.31 305 GLU A CA 1
ATOM 2341 C C . GLU A 1 305 ? 26.420 -2.608 -19.228 1.00 88.31 305 GLU A C 1
ATOM 2343 O O . GLU A 1 305 ? 26.362 -2.871 -18.028 1.00 88.31 305 GLU A O 1
ATOM 2348 N N . GLU A 1 306 ? 25.807 -1.534 -19.733 1.00 90.00 306 GLU A N 1
ATOM 2349 C CA . GLU A 1 306 ? 25.028 -0.610 -18.899 1.00 90.00 306 GLU A CA 1
ATOM 2350 C C . GLU A 1 306 ? 23.828 -1.294 -18.228 1.00 90.00 306 GLU A C 1
ATOM 2352 O O . GLU A 1 306 ? 23.569 -1.077 -17.042 1.00 90.00 306 GLU A O 1
ATOM 2357 N N . VAL A 1 307 ? 23.108 -2.159 -18.952 1.00 89.19 307 VAL A N 1
ATOM 2358 C CA . VAL A 1 307 ? 21.994 -2.936 -18.383 1.00 89.19 307 VAL A CA 1
ATOM 2359 C C . VAL A 1 307 ? 22.492 -3.919 -17.321 1.00 89.19 307 VAL A C 1
ATOM 2361 O O . VAL A 1 307 ? 21.842 -4.079 -16.285 1.00 89.19 307 VAL A O 1
ATOM 2364 N N . ILE A 1 308 ? 23.651 -4.549 -17.529 1.00 86.69 308 ILE A N 1
ATOM 2365 C CA . ILE A 1 308 ? 24.286 -5.413 -16.525 1.00 86.69 308 ILE A CA 1
ATOM 2366 C C . ILE A 1 308 ? 24.631 -4.615 -15.266 1.00 86.69 308 ILE A C 1
ATOM 2368 O O . ILE A 1 308 ? 24.344 -5.060 -14.154 1.00 86.69 308 ILE A O 1
ATOM 2372 N N . GLN A 1 309 ? 25.241 -3.443 -15.420 1.00 88.38 309 GLN A N 1
ATOM 2373 C CA . GLN A 1 309 ? 25.614 -2.584 -14.298 1.00 88.38 309 GLN A CA 1
ATOM 2374 C C . GLN A 1 309 ? 24.391 -2.088 -13.527 1.00 88.38 309 GLN A C 1
ATOM 2376 O O . GLN A 1 309 ? 24.405 -2.080 -12.295 1.00 88.38 309 GLN A O 1
ATOM 2381 N N . LEU A 1 310 ? 23.311 -1.744 -14.232 1.00 89.69 310 LEU A N 1
ATOM 2382 C CA . LEU A 1 310 ? 22.039 -1.388 -13.613 1.00 89.69 310 LEU A CA 1
ATOM 2383 C C . LEU A 1 310 ? 21.535 -2.524 -12.719 1.00 89.69 310 LEU A C 1
ATOM 2385 O O . LEU A 1 310 ? 21.246 -2.281 -11.552 1.00 89.69 310 LEU A O 1
ATOM 2389 N N . HIS A 1 311 ? 21.472 -3.753 -13.236 1.00 87.44 311 HIS A N 1
ATOM 2390 C CA . HIS A 1 311 ? 20.963 -4.901 -12.479 1.00 87.44 311 HIS A CA 1
ATOM 2391 C C . HIS A 1 311 ? 21.898 -5.348 -11.345 1.00 87.44 311 HIS A C 1
ATOM 2393 O O . HIS A 1 311 ? 21.444 -5.983 -10.406 1.00 87.44 311 HIS A O 1
ATOM 2399 N N . GLN A 1 312 ? 23.186 -4.985 -11.373 1.00 84.38 312 GLN A N 1
ATOM 2400 C CA . GLN A 1 312 ? 24.074 -5.148 -10.211 1.00 84.38 312 GLN A CA 1
ATOM 2401 C C . GLN A 1 312 ? 23.783 -4.132 -9.100 1.00 84.38 312 GLN A C 1
ATOM 2403 O O . GLN A 1 312 ? 24.059 -4.390 -7.928 1.00 84.38 312 GLN A O 1
ATOM 2408 N N . ALA A 1 313 ? 23.278 -2.952 -9.465 1.00 85.12 313 ALA A N 1
ATOM 2409 C CA . ALA A 1 313 ? 22.969 -1.873 -8.532 1.00 85.12 313 ALA A CA 1
ATOM 2410 C C . ALA A 1 313 ? 21.520 -1.914 -8.022 1.00 85.12 313 ALA A C 1
ATOM 2412 O O . ALA A 1 313 ? 21.246 -1.428 -6.924 1.00 85.12 313 ALA A O 1
ATOM 2413 N N . ALA A 1 314 ? 20.604 -2.459 -8.822 1.00 87.44 314 ALA A N 1
ATOM 2414 C CA . ALA A 1 314 ? 19.170 -2.505 -8.586 1.00 87.44 314 ALA A CA 1
ATOM 2415 C C . ALA A 1 314 ? 18.644 -3.920 -8.842 1.00 87.44 314 ALA A C 1
ATOM 2417 O O . ALA A 1 314 ? 18.713 -4.427 -9.959 1.00 87.44 314 ALA A O 1
ATOM 2418 N N . ASN A 1 315 ? 18.077 -4.534 -7.807 1.00 84.06 315 ASN A N 1
ATOM 2419 C CA . ASN A 1 315 ? 17.694 -5.939 -7.836 1.00 84.06 315 ASN A CA 1
ATOM 2420 C C . ASN A 1 315 ? 16.179 -6.089 -7.952 1.00 84.06 315 ASN A C 1
ATOM 2422 O O . ASN A 1 315 ? 15.414 -5.394 -7.280 1.00 84.06 315 ASN A O 1
ATOM 2426 N N . LEU A 1 316 ? 15.746 -7.066 -8.746 1.00 85.69 316 LEU A N 1
ATOM 2427 C CA . LEU A 1 316 ? 14.387 -7.586 -8.648 1.00 85.69 316 LEU A CA 1
ATOM 2428 C C . LEU A 1 316 ? 14.249 -8.369 -7.340 1.00 85.69 316 LEU A C 1
ATOM 2430 O O . LEU A 1 316 ? 15.127 -9.168 -6.993 1.00 85.69 316 LEU A O 1
ATOM 2434 N N . ALA A 1 317 ? 13.147 -8.147 -6.630 1.00 80.06 317 ALA A N 1
ATOM 2435 C CA . ALA A 1 317 ? 12.864 -8.837 -5.383 1.00 80.06 317 ALA A CA 1
ATOM 2436 C C . ALA A 1 317 ? 12.877 -10.361 -5.609 1.00 80.06 317 ALA A C 1
ATOM 2438 O O . ALA A 1 317 ? 12.385 -10.872 -6.615 1.00 80.06 317 ALA A O 1
ATOM 2439 N N . SER A 1 318 ? 13.503 -11.100 -4.695 1.00 67.06 318 SER A N 1
ATOM 2440 C CA . SER A 1 318 ? 13.715 -12.550 -4.812 1.00 67.06 318 SER A CA 1
ATOM 2441 C C . SER A 1 318 ? 12.477 -13.389 -4.490 1.00 67.06 318 SER A C 1
ATOM 2443 O O . SER A 1 318 ? 12.503 -14.600 -4.674 1.00 67.06 318 SER A O 1
ATOM 2445 N N . ASN A 1 319 ? 11.400 -12.765 -4.016 1.00 68.06 319 ASN A N 1
ATOM 2446 C CA . ASN A 1 319 ? 10.200 -13.432 -3.516 1.00 68.06 319 ASN A CA 1
ATOM 2447 C C . ASN A 1 319 ? 9.150 -13.756 -4.595 1.00 68.06 319 ASN A C 1
ATOM 2449 O O . ASN A 1 319 ? 8.047 -14.163 -4.244 1.00 68.06 319 ASN A O 1
ATOM 2453 N N . ASP A 1 320 ? 9.461 -13.566 -5.879 1.00 71.19 320 ASP A N 1
ATOM 2454 C CA . ASP A 1 320 ? 8.595 -13.957 -6.999 1.00 71.19 320 ASP A CA 1
ATOM 2455 C C . ASP A 1 320 ? 9.452 -14.579 -8.126 1.00 71.19 320 ASP A C 1
ATOM 2457 O O . ASP A 1 320 ? 9.898 -13.872 -9.039 1.00 71.19 320 ASP A O 1
ATOM 2461 N N . PRO A 1 321 ? 9.788 -15.884 -8.026 1.00 75.19 321 PRO A N 1
ATOM 2462 C CA . PRO A 1 321 ? 10.604 -16.567 -9.030 1.00 75.19 321 PRO A CA 1
ATOM 2463 C C . PRO A 1 321 ? 9.884 -16.660 -10.382 1.00 75.19 321 PRO A C 1
ATOM 2465 O O . PRO A 1 321 ? 10.519 -16.466 -11.417 1.00 75.19 321 PRO A O 1
ATOM 2468 N N . ASP A 1 322 ? 8.561 -16.836 -10.375 1.00 81.31 322 ASP A N 1
ATOM 2469 C CA . ASP A 1 322 ? 7.749 -16.914 -11.591 1.00 81.31 322 ASP A CA 1
ATOM 2470 C C . ASP A 1 322 ? 7.798 -15.602 -12.380 1.00 81.31 322 ASP A C 1
ATOM 2472 O O . ASP A 1 322 ? 7.902 -15.610 -13.608 1.00 81.31 322 ASP A O 1
ATOM 2476 N N . LEU A 1 323 ? 7.772 -14.452 -11.695 1.00 81.81 323 LEU A N 1
ATOM 2477 C CA . LEU A 1 323 ? 7.964 -13.156 -12.341 1.00 81.81 323 LEU A CA 1
ATOM 2478 C C . LEU A 1 323 ? 9.338 -13.064 -13.012 1.00 81.81 323 LEU A C 1
ATOM 2480 O O . LEU A 1 323 ? 9.425 -12.572 -14.138 1.00 81.81 323 LEU A O 1
ATOM 2484 N N . LYS A 1 324 ? 10.405 -13.518 -12.346 1.00 82.81 324 LYS A N 1
ATOM 2485 C CA . LYS A 1 324 ? 11.757 -13.493 -12.924 1.00 82.81 324 LYS A CA 1
ATOM 2486 C C . LYS A 1 324 ? 11.843 -14.368 -14.172 1.00 82.81 324 LYS A C 1
ATOM 2488 O O . LYS A 1 324 ? 12.398 -13.914 -15.172 1.00 82.81 324 LYS A O 1
ATOM 2493 N N . ASP A 1 325 ? 11.257 -15.560 -14.140 1.00 83.56 325 ASP A N 1
ATOM 2494 C CA . ASP A 1 325 ? 11.232 -16.472 -15.285 1.00 83.56 325 ASP A CA 1
ATOM 2495 C C . ASP A 1 325 ? 10.405 -15.909 -16.449 1.00 83.56 325 ASP A C 1
ATOM 2497 O O . ASP A 1 325 ? 10.861 -15.913 -17.591 1.00 83.56 325 ASP A O 1
ATOM 2501 N N . GLN A 1 326 ? 9.244 -15.307 -16.173 1.00 86.00 326 GLN A N 1
ATOM 2502 C CA . GLN A 1 326 ? 8.439 -14.631 -17.198 1.00 86.00 326 GLN A CA 1
ATOM 2503 C C . GLN A 1 326 ? 9.192 -13.468 -17.854 1.00 86.00 326 GLN A C 1
ATOM 2505 O O . GLN A 1 326 ? 9.205 -13.349 -19.079 1.00 86.00 326 GLN A O 1
ATOM 2510 N N . LEU A 1 327 ? 9.825 -12.605 -17.053 1.00 88.38 327 LEU A N 1
ATOM 2511 C CA . LEU A 1 327 ? 10.615 -11.486 -17.573 1.00 88.38 327 LEU A CA 1
ATOM 2512 C C . LEU A 1 327 ? 11.791 -11.991 -18.401 1.00 88.38 327 LEU A C 1
ATOM 2514 O O . LEU A 1 327 ? 12.074 -11.437 -19.460 1.00 88.38 327 LEU A O 1
ATOM 2518 N N . ARG A 1 328 ? 12.457 -13.052 -17.939 1.00 83.94 328 ARG A N 1
ATOM 2519 C CA . ARG A 1 328 ? 13.543 -13.697 -18.670 1.00 83.94 328 ARG A CA 1
ATOM 2520 C C . ARG A 1 328 ? 13.070 -14.171 -20.041 1.00 83.94 328 ARG A C 1
ATOM 2522 O O . ARG A 1 328 ? 13.694 -13.809 -21.035 1.00 83.94 328 ARG A O 1
ATOM 2529 N N . ASP A 1 329 ? 11.975 -14.921 -20.105 1.00 84.62 329 ASP A N 1
ATOM 2530 C CA . ASP A 1 329 ? 11.418 -15.420 -21.364 1.00 84.62 329 ASP A CA 1
ATOM 2531 C C . ASP A 1 329 ? 11.035 -14.277 -22.317 1.00 84.62 329 ASP A C 1
ATOM 2533 O O . ASP A 1 329 ? 11.264 -14.359 -23.526 1.00 84.62 329 ASP A O 1
ATOM 2537 N N . GLU A 1 330 ? 10.464 -13.190 -21.794 1.00 87.62 330 GLU A N 1
ATOM 2538 C CA . GLU A 1 330 ? 10.112 -12.005 -22.583 1.00 87.62 330 GLU A CA 1
ATOM 2539 C C . GLU A 1 330 ? 11.359 -11.287 -23.125 1.00 87.62 330 GLU A C 1
ATOM 2541 O O . GLU A 1 330 ? 11.417 -10.981 -24.318 1.00 87.62 330 GLU A O 1
ATOM 2546 N N . ILE A 1 331 ? 12.392 -11.094 -22.300 1.00 87.62 331 ILE A N 1
ATOM 2547 C CA . ILE A 1 331 ? 13.676 -10.509 -22.717 1.00 87.62 331 ILE A CA 1
ATOM 2548 C C . ILE A 1 331 ? 14.354 -11.394 -23.772 1.00 87.62 331 ILE A C 1
ATOM 2550 O O . ILE A 1 331 ? 14.835 -10.888 -24.790 1.00 87.62 331 ILE A O 1
ATOM 2554 N N . GLU A 1 332 ? 14.372 -12.714 -23.571 1.00 80.44 332 GLU A N 1
ATOM 2555 C CA . GLU A 1 332 ? 14.919 -13.668 -24.539 1.00 80.44 332 GLU A CA 1
ATOM 2556 C C . GLU A 1 332 ? 14.181 -13.558 -25.879 1.00 80.44 332 GLU A C 1
ATOM 2558 O O . GLU A 1 332 ? 14.821 -13.419 -26.924 1.00 80.44 332 GLU A O 1
ATOM 2563 N N . ARG A 1 333 ? 12.844 -13.516 -25.870 1.00 81.56 333 ARG A N 1
ATOM 2564 C CA . ARG A 1 333 ? 12.038 -13.323 -27.088 1.00 81.56 333 ARG A CA 1
ATOM 2565 C C . ARG A 1 333 ? 12.266 -11.966 -27.753 1.00 81.56 333 ARG A C 1
ATOM 2567 O O . ARG A 1 333 ? 12.161 -11.887 -28.973 1.00 81.56 333 ARG A O 1
ATOM 2574 N N . MET A 1 334 ? 12.585 -10.917 -26.997 1.00 80.62 334 MET A N 1
ATOM 2575 C CA . MET A 1 334 ? 12.879 -9.587 -27.542 1.00 80.62 334 MET A CA 1
ATOM 2576 C C . MET A 1 334 ? 14.268 -9.507 -28.197 1.00 80.62 334 MET A C 1
ATOM 2578 O O . MET A 1 334 ? 14.432 -8.865 -29.235 1.00 80.62 334 MET A O 1
ATOM 2582 N N . ILE A 1 335 ? 15.279 -10.155 -27.612 1.00 75.69 335 ILE A N 1
ATOM 2583 C CA . ILE A 1 335 ? 16.681 -10.016 -28.041 1.00 75.69 335 ILE A CA 1
ATOM 2584 C C . ILE A 1 335 ? 17.088 -11.100 -29.050 1.00 75.69 335 ILE A C 1
ATOM 2586 O O . ILE A 1 335 ? 17.790 -10.809 -30.022 1.00 75.69 335 ILE A O 1
ATOM 2590 N N . MET A 1 336 ? 16.657 -12.351 -28.856 1.00 71.50 336 MET A N 1
ATOM 2591 C CA . MET A 1 336 ? 17.127 -13.498 -29.647 1.00 71.50 336 MET A CA 1
ATOM 2592 C C . MET A 1 336 ? 16.818 -13.413 -31.148 1.00 71.50 336 MET A C 1
ATOM 2594 O O . MET A 1 336 ? 17.726 -13.695 -31.938 1.00 71.50 336 MET A O 1
ATOM 2598 N N . PRO A 1 337 ? 15.614 -12.998 -31.591 1.00 64.94 337 PRO A N 1
ATOM 2599 C CA . PRO A 1 337 ? 15.331 -12.833 -33.018 1.00 64.94 337 PRO A CA 1
ATOM 2600 C C . PRO A 1 337 ? 16.292 -11.838 -33.676 1.00 64.94 337 PRO A C 1
ATOM 2602 O O . PRO A 1 337 ? 16.767 -12.065 -34.789 1.00 64.94 337 PRO A O 1
ATOM 2605 N N . THR A 1 338 ? 16.655 -10.790 -32.942 1.00 58.00 338 THR A N 1
ATOM 2606 C CA . THR A 1 338 ? 17.528 -9.700 -33.382 1.00 58.00 338 THR A CA 1
ATOM 2607 C C . THR A 1 338 ? 19.014 -10.107 -33.408 1.00 58.00 338 THR A C 1
ATOM 2609 O O . THR A 1 338 ? 19.790 -9.601 -34.217 1.00 58.00 338 THR A O 1
ATOM 2612 N N . CYS A 1 339 ? 19.412 -11.093 -32.594 1.00 50.88 339 CYS A N 1
ATOM 2613 C CA . CYS A 1 339 ? 20.772 -11.652 -32.530 1.00 50.88 339 CYS A CA 1
ATOM 2614 C C . CYS A 1 339 ? 21.032 -12.849 -33.475 1.00 50.88 339 CYS A C 1
ATOM 2616 O O . CYS A 1 339 ? 22.159 -13.339 -33.537 1.00 50.88 339 CYS A O 1
ATOM 2618 N N . SER A 1 340 ? 20.034 -13.335 -34.218 1.00 44.78 340 SER A N 1
ATOM 2619 C CA . SER A 1 340 ? 20.072 -14.617 -34.952 1.00 44.78 340 SER A CA 1
ATOM 2620 C C . SER A 1 340 ? 20.894 -14.654 -36.260 1.00 44.78 340 SER A C 1
ATOM 2622 O O . SER A 1 340 ? 20.888 -15.663 -36.968 1.00 44.78 340 SER A O 1
ATOM 2624 N N . SER A 1 341 ? 21.670 -13.613 -36.587 1.00 49.00 341 SER A N 1
ATOM 2625 C CA . SER A 1 341 ? 22.654 -13.714 -37.677 1.00 49.00 341 SER A CA 1
ATOM 2626 C C . SER A 1 341 ? 23.842 -14.604 -37.243 1.00 49.00 341 SER A C 1
ATOM 2628 O O . SER A 1 341 ? 24.384 -14.407 -36.153 1.00 49.00 341 SER A O 1
ATOM 2630 N N . PRO A 1 342 ? 24.298 -15.573 -38.068 1.00 37.00 342 PRO A N 1
ATOM 2631 C CA . PRO A 1 342 ? 25.343 -16.538 -37.697 1.00 37.00 342 PRO A CA 1
ATOM 2632 C C . PRO A 1 342 ? 26.673 -15.903 -37.247 1.00 37.00 342 PRO A C 1
ATOM 2634 O O . PRO A 1 342 ? 27.389 -16.478 -36.430 1.00 37.00 342 PRO A O 1
ATOM 2637 N N . LEU A 1 343 ? 26.997 -14.703 -37.747 1.00 42.72 343 LEU A N 1
ATOM 2638 C CA . LEU A 1 343 ? 28.187 -13.929 -37.359 1.00 42.72 343 LEU A CA 1
ATOM 2639 C C . LEU A 1 343 ? 28.016 -13.210 -36.011 1.00 42.72 343 LEU A C 1
ATOM 2641 O O . LEU A 1 343 ? 28.982 -13.087 -35.257 1.00 42.72 343 LEU A O 1
ATOM 2645 N N . SER A 1 344 ? 26.794 -12.769 -35.697 1.00 47.50 344 SER A N 1
ATOM 2646 C CA . SER A 1 344 ? 26.412 -12.230 -34.387 1.00 47.50 344 SER A CA 1
ATOM 2647 C C . SER A 1 344 ? 26.477 -13.329 -33.337 1.00 47.50 344 SER A C 1
ATOM 2649 O O . SER A 1 344 ? 27.124 -13.167 -32.304 1.00 47.50 344 SER A O 1
ATOM 2651 N N . ALA A 1 345 ? 25.879 -14.482 -33.648 1.00 40.62 345 ALA A N 1
ATOM 2652 C CA . ALA A 1 345 ? 25.812 -15.636 -32.770 1.00 40.62 345 ALA A CA 1
ATOM 2653 C C . ALA A 1 345 ? 27.215 -16.116 -32.360 1.00 40.62 345 ALA A C 1
ATOM 2655 O O . ALA A 1 345 ? 27.481 -16.278 -31.176 1.00 40.62 345 ALA A O 1
ATOM 2656 N N . PHE A 1 346 ? 28.166 -16.227 -33.292 1.00 38.31 346 PHE A N 1
ATOM 2657 C CA . PHE A 1 346 ? 29.509 -16.746 -32.989 1.00 38.31 346 PHE A CA 1
ATOM 2658 C C . PHE A 1 346 ? 30.351 -15.863 -32.046 1.00 38.31 346 PHE A C 1
ATOM 2660 O O . PHE A 1 346 ? 31.239 -16.366 -31.359 1.00 38.31 346 PHE A O 1
ATOM 2667 N N . ARG A 1 347 ? 30.098 -14.545 -32.006 1.00 42.50 347 ARG A N 1
ATOM 2668 C CA . ARG A 1 347 ? 30.887 -13.582 -31.210 1.00 42.50 347 ARG A CA 1
ATOM 2669 C C . ARG A 1 347 ? 30.180 -13.127 -29.934 1.00 42.50 347 ARG A C 1
ATOM 2671 O O . ARG A 1 347 ? 30.850 -12.764 -28.969 1.00 42.50 347 ARG A O 1
ATOM 2678 N N . ILE A 1 348 ? 28.849 -13.166 -29.936 1.00 45.12 348 ILE A N 1
ATOM 2679 C CA . ILE A 1 348 ? 27.995 -12.835 -28.795 1.00 45.12 348 ILE A CA 1
ATOM 2680 C C . ILE A 1 348 ? 27.862 -14.045 -27.862 1.00 45.12 348 ILE A C 1
ATOM 2682 O O . ILE A 1 348 ? 28.084 -13.885 -26.668 1.00 45.12 348 ILE A O 1
ATOM 2686 N N . TYR A 1 349 ? 27.629 -15.265 -28.366 1.00 39.72 349 TYR A N 1
ATOM 2687 C CA . TYR A 1 349 ? 27.354 -16.454 -27.533 1.00 39.72 349 TYR A CA 1
ATOM 2688 C C . TYR A 1 349 ? 28.351 -16.738 -26.389 1.00 39.72 349 TYR A C 1
ATOM 2690 O O . TYR A 1 349 ? 27.896 -17.153 -25.324 1.00 39.72 349 TYR A O 1
ATOM 2698 N N . PRO A 1 350 ? 29.676 -16.511 -26.518 1.00 40.91 350 PRO A N 1
ATOM 2699 C CA . PRO A 1 350 ? 30.602 -16.743 -25.405 1.00 40.91 350 PRO A CA 1
ATOM 2700 C C . PRO A 1 350 ? 30.454 -15.731 -24.254 1.00 40.91 350 PRO A C 1
ATOM 2702 O O . PRO A 1 350 ? 30.695 -16.082 -23.104 1.00 40.91 350 PRO A O 1
ATOM 2705 N N . LYS A 1 351 ? 30.054 -14.483 -24.549 1.00 41.47 351 LYS A N 1
ATOM 2706 C CA . LYS A 1 351 ? 29.813 -13.412 -23.555 1.00 41.47 351 LYS A CA 1
ATOM 2707 C C . LYS A 1 351 ? 28.357 -13.350 -23.088 1.00 41.47 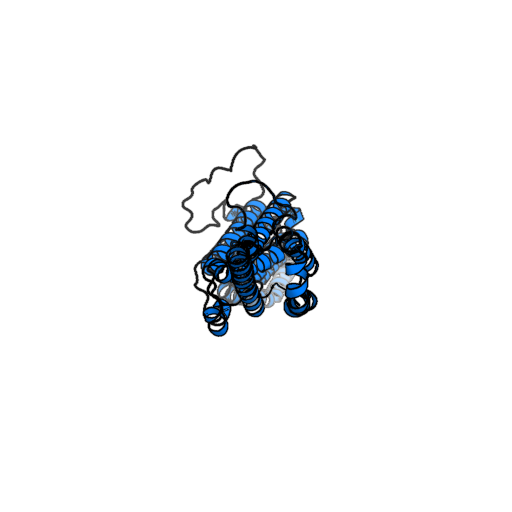351 LYS A C 1
ATOM 2709 O O . LYS A 1 351 ? 28.075 -12.935 -21.974 1.00 41.47 351 LYS A O 1
ATOM 2714 N N . PHE A 1 352 ? 27.454 -13.789 -23.954 1.00 41.72 352 PHE A N 1
ATOM 2715 C CA . PHE A 1 352 ? 26.004 -13.842 -23.792 1.00 41.72 352 PHE A CA 1
ATOM 2716 C C . PHE A 1 352 ? 25.541 -15.254 -23.423 1.00 41.72 352 PHE A C 1
ATOM 2718 O O . PHE A 1 352 ? 24.408 -15.639 -23.704 1.00 41.72 352 PHE A O 1
ATOM 2725 N N . SER A 1 353 ? 26.419 -16.066 -22.825 1.00 39.97 353 SER A N 1
ATOM 2726 C CA . SER A 1 353 ? 25.972 -17.283 -22.160 1.00 39.97 353 SER A CA 1
ATOM 2727 C C . SER A 1 353 ? 25.047 -16.837 -21.036 1.00 39.97 353 SER A C 1
ATOM 2729 O O . SER A 1 353 ? 25.503 -16.351 -20.004 1.00 39.97 353 SER A O 1
ATOM 2731 N N . PHE A 1 354 ? 23.740 -16.959 -21.260 1.00 44.78 354 PHE A N 1
ATOM 2732 C CA . PHE A 1 354 ? 22.677 -16.500 -20.363 1.00 44.78 354 PHE A CA 1
ATOM 2733 C C . PHE A 1 354 ? 22.790 -17.082 -18.945 1.00 44.78 354 PHE A C 1
ATOM 2735 O O . PHE A 1 354 ? 22.232 -16.509 -18.018 1.00 44.78 354 PHE A O 1
ATOM 2742 N N . LYS A 1 355 ? 23.606 -18.134 -18.752 1.00 38.41 355 LYS A N 1
ATOM 2743 C CA . LYS A 1 355 ? 24.074 -18.606 -17.438 1.00 38.41 355 LYS A CA 1
ATOM 2744 C C . LYS A 1 355 ? 24.701 -17.494 -16.577 1.00 38.41 355 LYS A C 1
ATOM 2746 O O . LYS A 1 355 ? 24.521 -17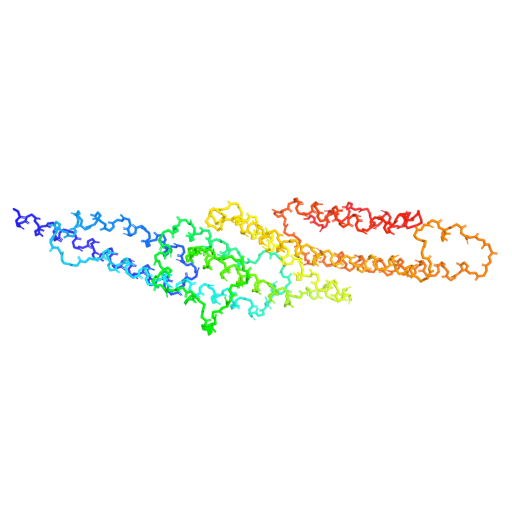.512 -15.363 1.00 38.41 355 LYS A O 1
ATOM 2751 N N . TYR A 1 356 ? 25.395 -16.524 -17.183 1.00 38.56 356 TYR A N 1
ATOM 2752 C CA . TYR A 1 356 ? 25.981 -15.355 -16.504 1.00 38.56 356 TYR A CA 1
ATOM 2753 C C . TYR A 1 356 ? 24.947 -14.280 -16.129 1.00 38.56 356 TYR A C 1
ATOM 2755 O O . TYR A 1 356 ? 25.140 -13.574 -15.142 1.00 38.56 356 TYR A O 1
ATOM 2763 N N . LEU A 1 357 ? 23.854 -14.159 -16.892 1.00 40.72 357 LEU A N 1
ATOM 2764 C CA . LEU A 1 357 ? 22.716 -13.287 -16.572 1.00 40.72 357 LEU A CA 1
ATOM 2765 C C . LEU A 1 357 ? 21.879 -13.893 -15.444 1.00 40.72 357 LEU A C 1
ATOM 2767 O O . LEU A 1 357 ? 21.581 -13.213 -14.468 1.00 40.72 357 LEU A O 1
ATOM 2771 N N . THR A 1 358 ? 21.583 -15.192 -15.516 1.00 38.50 358 THR A N 1
ATOM 2772 C CA . THR A 1 358 ? 20.832 -15.905 -14.474 1.00 38.50 358 THR A CA 1
ATOM 2773 C C . THR A 1 358 ? 21.570 -15.966 -13.141 1.00 38.50 358 THR A C 1
ATOM 2775 O O . THR A 1 358 ? 20.912 -15.884 -12.117 1.00 38.50 358 THR A O 1
ATOM 2778 N N . SER A 1 359 ? 22.910 -16.043 -13.120 1.00 37.06 359 SER A N 1
ATOM 2779 C CA . SER A 1 359 ? 23.671 -16.045 -11.856 1.00 37.06 359 SER A CA 1
ATOM 2780 C C . SER A 1 359 ? 23.846 -14.658 -11.222 1.00 37.06 359 SER A C 1
ATOM 2782 O O . SER A 1 359 ? 24.439 -14.565 -10.152 1.00 37.06 359 SER A O 1
ATOM 2784 N N . ARG A 1 360 ? 23.465 -13.577 -11.920 1.00 38.88 360 ARG A N 1
ATOM 2785 C CA . ARG A 1 360 ? 23.535 -12.192 -11.415 1.00 38.88 360 ARG A CA 1
ATOM 2786 C C . ARG A 1 360 ? 22.158 -11.549 -11.227 1.00 38.88 360 ARG A C 1
ATOM 2788 O O . ARG A 1 360 ? 22.070 -10.523 -10.566 1.00 38.88 360 ARG A O 1
ATOM 2795 N N . LEU A 1 361 ? 21.107 -12.135 -11.810 1.00 37.75 361 LEU A N 1
ATOM 2796 C CA . LEU A 1 361 ? 19.699 -11.838 -11.516 1.00 37.75 361 LEU A CA 1
ATOM 2797 C C . LEU A 1 361 ? 19.154 -12.671 -10.330 1.00 37.75 361 LEU A C 1
ATOM 2799 O O . LEU A 1 361 ? 18.111 -12.316 -9.762 1.00 37.75 361 LEU A O 1
ATOM 2803 N N . SER A 1 362 ? 19.835 -13.772 -9.973 1.00 31.95 362 SER A N 1
ATOM 2804 C CA . SER A 1 362 ? 19.724 -14.488 -8.690 1.00 31.95 362 SER A CA 1
ATOM 2805 C C . SER A 1 362 ? 20.513 -13.767 -7.608 1.00 31.95 362 SER A C 1
ATOM 2807 O O . SER A 1 362 ? 19.946 -13.578 -6.512 1.00 31.95 362 SER A O 1
#